Protein AF-A0A1B8EN29-F1 (afdb_monomer)

Secondary structure (DSSP, 8-state):
--------SSPTT-SHHHHHHHHT--TT--S-HHHHHHHHHHHHTTS-HHHHHTPPP----HHHIIIIITTT--HHHHHTS-TTS-----EE-----TT-HHHHHHHHHHS-HHHHTS-GGGEE--HHHH--TT-GGGHHHH-GGG---SSTHHHHHHHHHHHHHHHHHHHHHHTTPPP--GGGHHHHHHHTT-GGGGSSSSS--

Solvent-accessible surface area (backbone atoms only — not comparable to full-atom values): 12734 Å² total; per-residue (Å²): 133,84,75,83,76,77,79,61,72,70,48,75,25,50,38,34,68,47,19,50,42,64,75,68,57,64,89,84,55,91,64,56,62,70,59,52,49,52,52,41,48,59,45,54,65,69,49,54,52,71,61,48,74,64,48,64,65,38,86,67,52,72,66,48,40,64,65,57,48,56,78,68,47,56,69,68,67,47,52,66,37,43,90,79,41,51,41,78,60,66,47,72,50,66,76,85,55,93,85,41,60,69,59,49,52,55,46,57,79,73,49,64,38,58,78,66,40,67,36,65,82,36,58,44,65,55,58,94,82,47,67,49,54,96,51,55,71,56,51,43,76,74,46,41,40,60,68,73,70,89,81,57,68,75,63,49,49,55,53,48,50,51,44,49,52,50,50,52,52,48,53,38,46,76,72,75,46,89,77,95,62,78,91,47,66,65,56,62,56,46,74,76,66,50,81,78,73,74,76,81,79,82,86,85,134

Foldseek 3Di:
DDDPPPPQPPAQQLALLSLQLVVPDDPVDPDQLVVSLLVSLVVLLVDDVVVSQVRHGDDDDPCCCVRHPCVQDDSLLVVCQDSSLAAEDAAADADDDPPCVVLVVLLLVQDPCCLQRVDPSSHHYDCVVQHPHPPNVCVSSSRVNNSDDDDCPVVVVVSVVVVVVSVVQSVCVSVVHDRPDDPVPVVVVCVVVPPVVPPPPPPDD

Nearest PDB structures (foldseek):
  6z1p-assembly1_AT  TM=2.114E-01  e=4.746E+00  Tetrahymena thermophila SB210

pLDDT: mean 75.75, std 19.23, range [34.03, 97.19]

Sequence (205 aa):
MSSPDEEIDPPWGSLPVEAYILQNWDASSSEEPAKQRKKLVQAYIKTSPLDRLSLSPVTPSQDQIETILVPWRTMFQRDIVSEQGELGCVWLRTDYSEGTDDAHESLVENVDFCIVVDDEDRLLDNEELYNFGDDWRRILDVFPELVNSDGAYATHQEFLQEAEDFLIKAKAYLAGGDIPDSSFEWIDSIKNNSPAAEADQTIMG

Mean predicted aligned error: 12.57 Å

Structure (mmCIF, N/CA/C/O backbone):
data_AF-A0A1B8EN29-F1
#
_entry.id   AF-A0A1B8EN29-F1
#
loop_
_atom_site.group_PDB
_atom_site.id
_atom_site.type_symbol
_atom_site.label_atom_id
_atom_site.label_alt_id
_atom_site.label_comp_id
_atom_site.label_asym_id
_atom_site.label_entity_id
_atom_site.label_seq_id
_atom_site.pdbx_PDB_ins_code
_atom_site.Cartn_x
_atom_site.Cartn_y
_atom_site.Cartn_z
_atom_site.occupancy
_atom_site.B_iso_or_equiv
_atom_site.auth_seq_id
_atom_site.auth_comp_id
_atom_site.auth_asym_id
_atom_site.auth_atom_id
_atom_site.pdbx_PDB_model_num
ATOM 1 N N . MET A 1 1 ? 14.815 25.587 23.993 1.00 35.19 1 MET A N 1
ATOM 2 C CA . MET A 1 1 ? 13.530 25.876 23.329 1.00 35.19 1 MET A CA 1
ATOM 3 C C . MET A 1 1 ? 13.240 24.683 22.444 1.00 35.19 1 MET A C 1
ATOM 5 O O . MET A 1 1 ? 14.193 24.160 21.885 1.00 35.19 1 MET A O 1
ATOM 9 N N . SER A 1 2 ? 12.007 24.188 22.511 1.00 42.06 2 SER A N 1
ATOM 10 C CA . SER A 1 2 ? 11.552 22.849 22.120 1.00 42.06 2 SER A CA 1
ATOM 11 C C . SER A 1 2 ? 12.019 22.390 20.738 1.00 42.06 2 SER A C 1
ATOM 13 O O . SER A 1 2 ? 12.064 23.193 19.809 1.00 42.06 2 SER A O 1
ATOM 15 N N . SER A 1 3 ? 12.373 21.106 20.643 1.00 43.94 3 SER A N 1
ATOM 16 C CA . SER A 1 3 ? 12.605 20.396 19.384 1.00 43.94 3 SER A CA 1
ATOM 17 C C . SER A 1 3 ? 11.381 20.517 18.468 1.00 43.94 3 SER A C 1
ATOM 19 O O . SER A 1 3 ? 10.268 20.615 18.990 1.00 43.94 3 SER A O 1
ATOM 21 N N . PRO A 1 4 ? 11.556 20.511 17.137 1.00 48.59 4 PRO A N 1
ATOM 22 C CA . PRO A 1 4 ? 10.437 20.291 16.241 1.00 48.59 4 PRO A CA 1
ATOM 23 C C . PRO A 1 4 ? 10.007 18.838 16.451 1.00 48.59 4 PRO A C 1
ATOM 25 O O . PRO A 1 4 ? 10.733 17.919 16.082 1.00 48.59 4 PRO A O 1
ATOM 28 N N . ASP A 1 5 ? 8.881 18.624 17.122 1.00 49.47 5 ASP A N 1
ATOM 29 C CA . ASP A 1 5 ? 8.116 17.412 16.866 1.00 49.47 5 ASP A CA 1
ATOM 30 C C . ASP A 1 5 ? 7.713 17.537 15.391 1.00 49.47 5 ASP A C 1
ATOM 32 O O . ASP A 1 5 ? 6.912 18.406 15.050 1.00 49.47 5 ASP A O 1
ATOM 36 N N . GLU A 1 6 ? 8.383 16.796 14.503 1.00 56.62 6 GLU A N 1
ATOM 37 C CA . GLU A 1 6 ? 7.937 16.626 13.119 1.00 56.62 6 GLU A CA 1
ATOM 38 C C . GLU A 1 6 ? 6.478 16.179 13.184 1.00 56.62 6 GLU A C 1
ATOM 40 O O . GLU A 1 6 ? 6.160 15.092 13.672 1.00 56.62 6 GLU A O 1
ATOM 45 N N . GLU A 1 7 ? 5.582 17.078 12.792 1.00 67.69 7 GLU A N 1
ATOM 46 C CA . GLU A 1 7 ? 4.160 16.802 12.733 1.00 67.69 7 GLU A CA 1
ATOM 47 C C . GLU A 1 7 ? 3.982 15.740 11.644 1.00 67.69 7 GLU A C 1
ATOM 49 O O . GLU A 1 7 ? 4.264 15.985 10.474 1.00 67.69 7 GLU A O 1
ATOM 54 N N . ILE A 1 8 ? 3.657 14.511 12.057 1.00 77.62 8 ILE A N 1
ATOM 55 C CA . ILE A 1 8 ? 3.510 13.373 11.148 1.00 77.62 8 ILE A CA 1
ATOM 56 C C . ILE A 1 8 ? 2.303 13.654 10.257 1.00 77.62 8 ILE A C 1
ATOM 58 O O . ILE A 1 8 ? 1.169 13.603 10.736 1.00 77.62 8 ILE A O 1
ATOM 62 N N . ASP A 1 9 ? 2.563 13.899 8.979 1.00 79.56 9 ASP A N 1
ATOM 63 C CA . ASP A 1 9 ? 1.551 14.112 7.951 1.00 79.56 9 ASP A CA 1
ATOM 64 C C . ASP A 1 9 ? 1.627 12.960 6.928 1.00 79.56 9 ASP A C 1
ATOM 66 O O . ASP A 1 9 ? 2.731 12.625 6.490 1.00 79.56 9 ASP A O 1
ATOM 70 N N . PRO A 1 10 ? 0.519 12.254 6.630 1.00 86.88 10 PRO A N 1
ATOM 71 C CA . PRO A 1 10 ? -0.765 12.305 7.330 1.00 86.88 10 PRO A CA 1
ATOM 72 C C . PRO A 1 10 ? -0.679 11.754 8.771 1.00 86.88 10 PRO A C 1
ATOM 74 O O . PRO A 1 10 ? 0.067 10.793 9.027 1.00 86.88 10 PRO A O 1
ATOM 77 N N . PRO A 1 11 ? -1.482 12.256 9.735 1.00 90.88 11 PRO A N 1
ATOM 78 C CA . PRO A 1 11 ? -1.525 11.709 11.092 1.00 90.88 11 PRO A CA 1
ATOM 79 C C . PRO A 1 11 ? -1.925 10.232 11.104 1.00 90.88 11 PRO A C 1
ATOM 81 O O . PRO A 1 11 ? -2.748 9.792 10.299 1.00 90.88 11 PRO A O 1
ATOM 84 N N . TRP A 1 12 ? -1.386 9.438 12.027 1.00 92.69 12 TRP A N 1
ATOM 85 C CA . TRP A 1 12 ? -1.764 8.025 12.139 1.00 92.69 12 TRP A CA 1
ATOM 86 C C . TRP A 1 12 ? -3.263 7.853 12.411 1.00 92.69 12 TRP A C 1
ATOM 88 O O . TRP A 1 12 ? -3.813 8.485 13.310 1.00 92.69 12 TRP A O 1
ATOM 98 N N . GLY A 1 13 ? -3.909 6.967 11.650 1.00 92.25 13 GLY A N 1
ATOM 99 C CA . GLY A 1 13 ? -5.341 6.681 11.738 1.00 92.25 13 GLY A CA 1
ATOM 100 C C . GLY A 1 13 ? -6.240 7.694 11.022 1.00 92.25 13 GLY A C 1
ATOM 101 O O . GLY A 1 13 ? -7.465 7.562 11.097 1.00 92.25 13 GLY A O 1
ATOM 102 N N . SER A 1 14 ? -5.658 8.677 10.323 1.00 91.38 14 SER A N 1
ATOM 103 C CA . SER A 1 14 ? -6.405 9.622 9.481 1.00 91.38 14 SER A CA 1
ATOM 104 C C . SER A 1 14 ? -6.847 9.013 8.150 1.00 91.38 14 SER A C 1
ATOM 106 O O . SER A 1 14 ? -7.942 9.321 7.685 1.00 91.38 14 SER A O 1
ATOM 108 N N . LEU A 1 15 ? -6.054 8.101 7.575 1.00 91.06 15 LEU A N 1
ATOM 109 C CA . LEU A 1 15 ? -6.395 7.447 6.315 1.00 91.06 15 LEU A 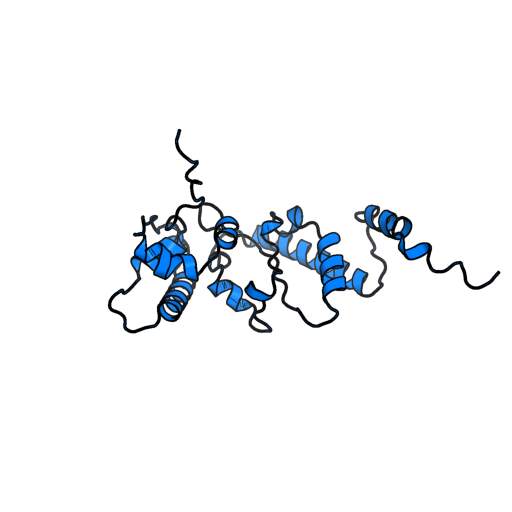CA 1
ATOM 110 C C . LEU A 1 15 ? -7.586 6.484 6.511 1.00 91.06 15 LEU A C 1
ATOM 112 O O . LEU A 1 15 ? -7.580 5.697 7.465 1.00 91.06 15 LEU A O 1
ATOM 116 N N . PRO A 1 16 ? -8.579 6.448 5.599 1.00 91.56 16 PRO A N 1
ATOM 117 C CA . PRO A 1 16 ? -9.760 5.589 5.730 1.00 91.56 16 PRO A CA 1
ATOM 118 C C . PRO A 1 16 ? -9.435 4.104 5.925 1.00 91.56 16 PRO A C 1
ATOM 120 O O . PRO A 1 16 ? -10.062 3.420 6.735 1.00 91.56 16 PRO A O 1
ATOM 123 N N . VAL A 1 17 ? -8.418 3.589 5.232 1.00 92.62 17 VAL A N 1
ATOM 124 C CA . VAL A 1 17 ? -7.967 2.203 5.407 1.00 92.62 17 VAL A CA 1
ATOM 125 C C . VAL A 1 17 ? -7.357 1.959 6.792 1.00 92.62 17 VAL A C 1
ATOM 127 O O . VAL A 1 17 ? -7.628 0.922 7.398 1.00 92.62 17 VAL A O 1
ATOM 130 N N . GLU A 1 18 ? -6.590 2.909 7.335 1.00 94.56 18 GLU A N 1
ATOM 131 C CA . GLU A 1 18 ? -6.029 2.810 8.687 1.00 94.56 18 GLU A CA 1
ATOM 132 C C . GLU A 1 18 ? 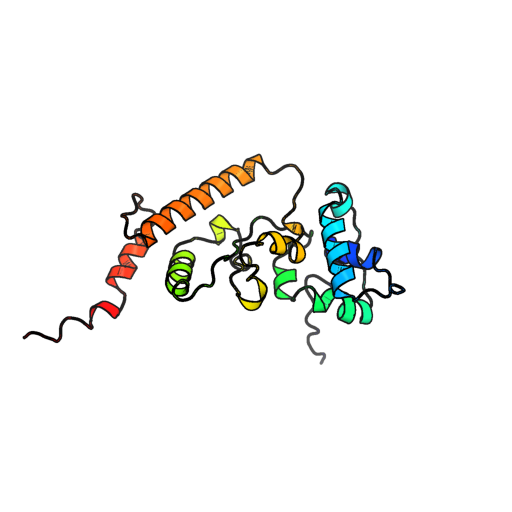-7.162 2.802 9.716 1.00 94.56 18 GLU A C 1
ATOM 134 O O . GLU A 1 18 ? -7.209 1.926 10.581 1.00 94.56 18 GLU A O 1
ATOM 139 N N . ALA A 1 19 ? -8.129 3.712 9.567 1.00 93.94 19 ALA A N 1
ATOM 140 C CA . ALA A 1 19 ? -9.329 3.756 10.391 1.00 93.94 19 ALA A CA 1
ATOM 141 C C . ALA A 1 19 ? -10.111 2.432 10.330 1.00 93.94 19 ALA A C 1
ATOM 143 O O . ALA A 1 19 ? -10.507 1.906 11.372 1.00 93.94 19 ALA A O 1
ATOM 144 N N . TYR A 1 20 ? -10.279 1.845 9.139 1.00 95.19 20 TYR A N 1
ATOM 145 C CA . TYR A 1 20 ? -10.936 0.548 8.972 1.00 95.19 20 TYR A CA 1
ATOM 146 C C . TYR A 1 20 ? -10.204 -0.569 9.719 1.00 95.19 20 TYR A C 1
ATOM 148 O O . TYR A 1 20 ? -10.834 -1.341 10.447 1.00 95.19 20 TYR A O 1
ATOM 156 N N . ILE A 1 21 ? -8.882 -0.661 9.551 1.00 96.31 21 ILE A N 1
ATOM 157 C CA . ILE A 1 21 ? -8.061 -1.685 10.203 1.00 96.31 21 ILE A CA 1
ATOM 158 C C . ILE A 1 21 ? -8.166 -1.543 11.723 1.00 96.31 21 ILE A C 1
ATOM 160 O O . ILE A 1 21 ? -8.418 -2.536 12.400 1.00 96.31 21 ILE A O 1
ATOM 164 N N . LEU A 1 22 ? -8.026 -0.326 12.255 1.00 96.94 22 LEU A N 1
ATOM 165 C CA . LEU A 1 22 ? -8.076 -0.057 13.695 1.00 96.94 22 LEU A CA 1
ATOM 166 C C . LEU A 1 22 ? -9.444 -0.389 14.306 1.00 96.94 22 LEU A C 1
ATOM 168 O O . LEU A 1 22 ? -9.501 -0.988 15.378 1.00 96.94 22 LEU A O 1
ATOM 172 N N . GLN A 1 23 ? -10.543 -0.041 13.629 1.00 95.62 23 GLN A N 1
ATOM 173 C CA . GLN A 1 23 ? -11.906 -0.320 14.107 1.00 95.62 23 GLN A CA 1
ATOM 174 C C . GLN A 1 23 ? -12.249 -1.814 14.109 1.00 95.62 23 GLN A C 1
ATOM 176 O O . GLN A 1 23 ? -13.058 -2.258 14.921 1.00 95.62 23 GLN A O 1
ATOM 181 N N . ASN A 1 24 ? -11.643 -2.588 13.206 1.00 96.25 24 ASN A N 1
ATOM 182 C CA . ASN A 1 24 ? -11.912 -4.017 13.037 1.00 96.25 24 ASN A CA 1
ATOM 183 C C . ASN A 1 24 ? -10.788 -4.904 13.598 1.00 96.25 24 ASN A C 1
ATOM 185 O O . ASN A 1 24 ? -10.781 -6.119 13.380 1.00 96.25 24 ASN A O 1
ATOM 189 N N . TRP A 1 25 ? -9.833 -4.311 14.316 1.00 97.19 25 TRP A N 1
ATOM 190 C CA . TRP A 1 25 ? -8.752 -5.049 14.947 1.00 97.19 25 TRP A CA 1
ATOM 191 C C . TRP A 1 25 ? -9.273 -5.853 16.140 1.00 97.19 25 TRP A C 1
ATOM 193 O O . TRP A 1 25 ? -9.828 -5.308 17.092 1.00 97.19 25 TRP A O 1
ATOM 203 N N . ASP A 1 26 ? -9.043 -7.161 16.117 1.00 96.31 26 ASP A N 1
ATOM 204 C CA . ASP A 1 26 ? -9.325 -8.059 17.236 1.00 96.31 26 ASP A CA 1
ATOM 205 C C . ASP A 1 26 ? -8.032 -8.334 18.005 1.00 96.31 26 ASP A C 1
ATOM 207 O O . ASP A 1 26 ? -7.244 -9.198 17.623 1.00 96.31 26 ASP A O 1
ATOM 211 N N . ALA A 1 27 ? -7.837 -7.602 19.103 1.00 91.69 27 ALA A N 1
ATOM 212 C CA . ALA A 1 27 ? -6.686 -7.748 19.993 1.00 91.69 27 ALA A CA 1
ATOM 213 C C . ALA A 1 27 ? -6.673 -9.074 20.781 1.00 91.69 27 ALA A C 1
ATOM 215 O O . ALA A 1 27 ? -5.664 -9.406 21.398 1.00 91.69 27 ALA A O 1
ATOM 216 N N . SER A 1 28 ? -7.781 -9.824 20.794 1.00 93.00 28 SER A N 1
ATOM 217 C CA . SER A 1 28 ? -7.866 -11.139 21.442 1.00 93.00 28 SER A CA 1
ATOM 218 C C . SER A 1 28 ? -7.547 -12.301 20.498 1.00 93.00 28 SER A C 1
ATOM 220 O O . SER A 1 28 ? -7.448 -13.450 20.939 1.00 93.00 28 SER 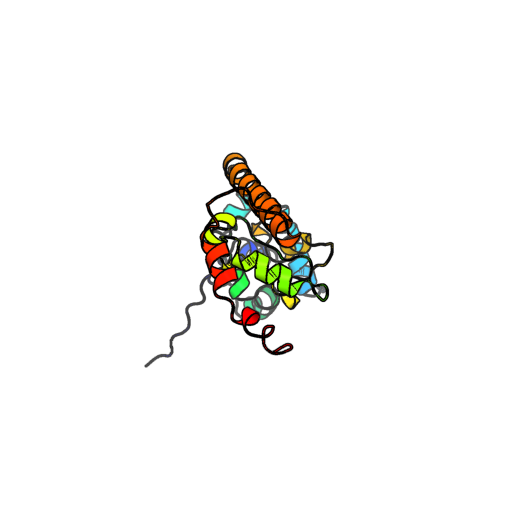A O 1
ATOM 222 N N . SER A 1 29 ? -7.370 -12.005 19.209 1.00 92.56 29 SER A N 1
ATOM 223 C CA . SER A 1 29 ? -7.027 -12.981 18.186 1.00 92.56 29 SER A CA 1
ATOM 224 C C . SER A 1 29 ? -5.676 -13.640 18.476 1.00 92.56 29 SER A C 1
ATOM 226 O O . SER A 1 29 ? -4.709 -12.988 18.862 1.00 92.56 29 SER A O 1
ATOM 228 N N . SER A 1 30 ? -5.591 -14.950 18.241 1.00 91.94 30 SER A N 1
ATOM 229 C CA . SER A 1 30 ? -4.323 -15.691 18.254 1.00 91.94 30 SER A CA 1
ATOM 230 C C . SER A 1 30 ? -3.590 -15.644 16.909 1.00 91.94 30 SER A C 1
ATOM 232 O O . SER A 1 30 ? -2.557 -16.297 16.746 1.00 91.94 30 SER A O 1
ATOM 234 N N . GLU A 1 31 ? -4.133 -14.923 15.924 1.00 92.44 31 GLU A N 1
ATOM 235 C CA . GLU A 1 31 ? -3.485 -14.745 14.630 1.00 92.44 31 GLU A CA 1
ATOM 236 C C . GLU A 1 31 ? -2.283 -13.807 14.725 1.00 92.44 31 GLU A C 1
ATOM 238 O O . GLU A 1 31 ? -2.246 -12.869 15.514 1.00 92.44 31 GLU A O 1
ATOM 243 N N . GLU A 1 32 ? -1.297 -14.046 13.864 1.00 94.19 32 GLU A N 1
ATOM 244 C CA . GLU A 1 32 ? -0.186 -13.119 13.701 1.00 94.19 32 GLU A CA 1
ATOM 245 C C . GLU A 1 32 ? -0.703 -11.752 13.206 1.00 94.19 32 GLU A C 1
ATOM 247 O O . GLU A 1 32 ? -1.487 -11.724 12.244 1.00 94.19 32 GLU A O 1
ATOM 252 N N . PRO A 1 33 ? -0.233 -10.622 13.775 1.00 94.50 33 PRO A N 1
ATOM 253 C CA . PRO A 1 33 ? -0.681 -9.287 13.381 1.00 94.50 33 PRO A CA 1
ATOM 254 C C . PRO A 1 33 ? -0.622 -9.038 11.868 1.00 94.50 33 PRO A C 1
ATOM 256 O O . PRO A 1 33 ? -1.571 -8.521 11.279 1.00 94.50 33 PRO A O 1
ATOM 259 N N . ALA A 1 34 ? 0.443 -9.481 11.194 1.00 94.31 34 ALA A N 1
ATOM 260 C CA . ALA A 1 34 ? 0.582 -9.324 9.746 1.00 94.31 34 ALA A CA 1
ATOM 261 C C . ALA A 1 34 ? -0.542 -10.024 8.960 1.00 94.31 34 ALA A C 1
ATOM 263 O O . ALA A 1 34 ? -1.086 -9.470 8.001 1.00 94.31 34 ALA A O 1
ATOM 264 N N . LYS A 1 35 ? -0.941 -11.225 9.395 1.00 95.69 35 LYS A N 1
ATOM 265 C CA . LYS A 1 35 ? -2.019 -11.996 8.768 1.00 95.69 35 LYS A CA 1
ATOM 266 C C . LYS A 1 35 ? -3.377 -11.334 8.987 1.00 95.69 35 LYS A C 1
ATOM 268 O O . LYS A 1 35 ? -4.183 -11.279 8.057 1.00 95.69 35 LYS A O 1
ATOM 273 N N . GLN A 1 36 ? -3.622 -10.828 10.192 1.00 96.75 36 GLN A N 1
ATOM 274 C CA . GLN A 1 36 ? -4.855 -10.119 10.511 1.00 96.75 36 GLN A CA 1
ATOM 275 C C . GLN A 1 36 ? -4.974 -8.824 9.704 1.00 96.75 36 GLN A C 1
ATOM 277 O O . GLN A 1 36 ? -5.999 -8.612 9.057 1.00 96.75 36 GLN A O 1
ATOM 282 N N . ARG A 1 37 ? -3.904 -8.018 9.635 1.00 96.50 37 ARG A N 1
ATOM 283 C CA . ARG A 1 37 ? -3.861 -6.818 8.782 1.00 96.50 37 ARG A CA 1
ATOM 284 C C . ARG A 1 37 ? -4.189 -7.132 7.341 1.00 96.50 37 ARG A C 1
ATOM 286 O O . ARG A 1 37 ? -5.081 -6.508 6.781 1.00 96.50 37 ARG A O 1
ATOM 293 N N . LYS A 1 38 ? -3.523 -8.132 6.756 1.00 94.38 38 LYS A N 1
ATOM 294 C CA . LYS A 1 38 ? -3.757 -8.510 5.360 1.00 94.38 38 LYS A CA 1
ATOM 295 C C . LYS A 1 38 ? -5.228 -8.844 5.101 1.00 94.38 38 LYS A C 1
ATOM 297 O O . LYS A 1 38 ? -5.798 -8.391 4.114 1.00 94.38 38 LYS A O 1
ATOM 302 N N . LYS A 1 39 ? -5.876 -9.593 5.999 1.00 95.62 39 LYS A N 1
ATOM 303 C CA . LYS A 1 39 ? -7.313 -9.887 5.879 1.00 95.62 39 LYS A CA 1
ATOM 304 C C . LYS A 1 39 ? -8.174 -8.630 5.949 1.00 95.62 39 LYS A C 1
ATOM 306 O O . LYS A 1 39 ? -9.130 -8.530 5.187 1.00 95.62 39 LYS A O 1
ATOM 311 N N . LEU A 1 40 ? -7.852 -7.701 6.848 1.00 96.62 40 LEU A N 1
ATOM 312 C CA . LEU A 1 40 ? -8.591 -6.448 7.004 1.00 96.62 40 LEU A CA 1
ATOM 313 C C . LEU A 1 40 ? -8.420 -5.532 5.788 1.00 96.62 40 LEU A C 1
ATOM 315 O O . LEU A 1 40 ? -9.415 -5.007 5.305 1.00 96.62 40 LEU A O 1
ATOM 319 N N . VAL A 1 41 ? -7.215 -5.428 5.220 1.00 94.69 41 VAL A N 1
ATOM 320 C CA . VAL A 1 41 ? -6.970 -4.721 3.948 1.00 94.69 41 VAL A CA 1
ATOM 321 C C . VAL A 1 41 ? -7.796 -5.340 2.818 1.00 94.69 41 VAL A C 1
ATOM 323 O O . VAL A 1 41 ? -8.516 -4.649 2.102 1.00 94.69 41 VAL A O 1
ATOM 326 N N . GLN A 1 42 ? -7.789 -6.668 2.694 1.00 91.81 42 GLN A N 1
ATOM 327 C CA . GLN A 1 42 ? -8.583 -7.357 1.673 1.00 91.81 42 GLN A CA 1
ATOM 328 C C . GLN A 1 42 ? -10.095 -7.247 1.895 1.00 91.81 42 GLN A C 1
ATOM 330 O O . GLN A 1 42 ? -10.863 -7.318 0.934 1.00 91.81 42 GLN A O 1
ATOM 335 N N . ALA A 1 43 ? -10.540 -7.110 3.145 1.00 91.94 43 ALA A N 1
ATOM 336 C CA . ALA A 1 43 ? -11.931 -6.822 3.468 1.00 91.94 43 ALA A CA 1
ATOM 337 C C . ALA A 1 43 ? -12.287 -5.378 3.091 1.00 91.94 43 ALA A C 1
ATOM 339 O O . ALA A 1 43 ? -13.305 -5.169 2.438 1.00 91.94 43 ALA A O 1
ATOM 340 N N . TYR A 1 44 ? -11.410 -4.416 3.387 1.00 91.38 44 TYR A N 1
ATOM 341 C CA . TYR A 1 44 ? -11.552 -3.016 2.991 1.00 91.38 44 TYR A CA 1
ATOM 342 C C . TYR A 1 44 ? -11.705 -2.861 1.470 1.00 91.38 44 TYR A C 1
ATOM 344 O O . TYR A 1 44 ? -12.637 -2.203 1.018 1.00 91.38 44 TYR A O 1
ATOM 352 N N . ILE A 1 45 ? -10.900 -3.570 0.668 1.00 88.25 45 ILE A N 1
ATOM 353 C CA . ILE A 1 45 ? -11.012 -3.601 -0.807 1.00 88.25 45 ILE A CA 1
ATOM 354 C C . ILE A 1 45 ? -12.379 -4.119 -1.297 1.00 88.25 45 ILE A C 1
ATOM 356 O O . ILE A 1 45 ? -12.796 -3.837 -2.420 1.00 88.25 45 ILE A O 1
ATOM 360 N N . LYS A 1 46 ? -13.103 -4.887 -0.480 1.00 87.44 46 LYS A N 1
ATOM 361 C CA . LYS A 1 46 ? -14.440 -5.405 -0.814 1.00 87.44 46 LYS A CA 1
ATOM 362 C C . LYS A 1 46 ? -15.567 -4.525 -0.276 1.00 87.44 46 LYS A C 1
ATOM 364 O O . LYS A 1 46 ? -16.707 -4.688 -0.704 1.00 87.44 46 LYS A O 1
ATOM 369 N N . THR A 1 47 ? -15.264 -3.615 0.646 1.00 84.81 47 THR A N 1
ATOM 370 C CA . THR A 1 47 ? -16.197 -2.611 1.165 1.00 84.81 47 THR A CA 1
ATOM 371 C C . THR A 1 47 ? -16.574 -1.641 0.050 1.00 84.81 47 THR A C 1
ATOM 373 O O . THR A 1 47 ? -15.719 -1.289 -0.769 1.00 84.81 47 THR A O 1
ATOM 376 N N . SER A 1 48 ? -17.838 -1.209 -0.001 1.00 82.81 48 SER A N 1
ATOM 377 C CA . SER A 1 48 ? -18.272 -0.243 -1.010 1.00 82.81 48 SER A CA 1
ATOM 378 C C . SER A 1 48 ? -17.558 1.102 -0.800 1.00 82.81 48 SER A C 1
ATOM 380 O O . SER A 1 48 ? -17.319 1.488 0.343 1.00 82.81 48 SER A O 1
ATOM 382 N N . PRO A 1 49 ? -17.201 1.843 -1.854 1.00 75.00 49 PRO A N 1
ATOM 383 C CA . PRO A 1 49 ? -16.527 3.133 -1.679 1.00 75.00 49 PRO A CA 1
ATOM 384 C C . PRO A 1 49 ? -17.317 4.190 -0.927 1.00 75.00 49 PRO A C 1
ATOM 386 O O . PRO A 1 49 ? -16.709 4.949 -0.182 1.00 75.00 49 PRO A O 1
ATOM 389 N N . LEU A 1 50 ? -18.650 4.180 -0.993 1.00 77.88 50 LEU A N 1
ATOM 390 C CA . LEU A 1 50 ? -19.466 5.030 -0.120 1.00 77.88 50 LEU A CA 1
ATOM 391 C C . LEU A 1 50 ? -19.228 4.710 1.361 1.00 77.88 50 LEU A C 1
ATOM 393 O O . LEU A 1 50 ? -19.080 5.621 2.173 1.00 77.88 50 LEU A O 1
ATOM 397 N N . ASP A 1 51 ? -19.134 3.424 1.705 1.00 82.31 51 ASP A N 1
ATOM 398 C CA . ASP A 1 51 ? -18.837 3.012 3.075 1.00 82.31 51 ASP A CA 1
ATOM 399 C C . ASP A 1 51 ? -17.400 3.389 3.464 1.00 82.31 51 ASP A C 1
ATOM 401 O O . ASP A 1 51 ? -17.183 3.828 4.590 1.00 82.31 51 ASP A O 1
ATOM 405 N N . ARG A 1 52 ? -16.428 3.293 2.541 1.00 83.12 52 ARG A N 1
ATOM 406 C CA . ARG A 1 52 ? -15.035 3.715 2.788 1.00 83.12 52 ARG A CA 1
ATOM 407 C C . ARG A 1 52 ? -14.928 5.214 3.061 1.00 83.12 52 ARG A C 1
ATOM 409 O O . ARG A 1 52 ? -14.293 5.594 4.036 1.00 83.12 52 ARG A O 1
ATOM 416 N N . LEU A 1 53 ? -15.597 6.042 2.257 1.00 75.75 53 LEU A N 1
ATOM 417 C CA . LEU A 1 53 ? -15.638 7.501 2.424 1.00 75.75 53 LEU A CA 1
ATOM 418 C C . LEU A 1 53 ? -16.359 7.927 3.712 1.00 75.75 53 LEU A C 1
ATOM 420 O O . LEU A 1 53 ? -16.142 9.024 4.217 1.00 75.75 53 LEU A O 1
ATOM 424 N N . SER A 1 54 ? -17.222 7.065 4.256 1.00 83.12 54 SER A N 1
ATOM 425 C CA . SER A 1 54 ? -17.919 7.319 5.521 1.00 83.12 54 SER A CA 1
ATOM 426 C C . SER A 1 54 ? -17.095 6.979 6.769 1.00 83.12 54 SER A C 1
ATOM 428 O O . SER A 1 54 ? -17.527 7.275 7.888 1.00 83.12 54 SER A O 1
ATOM 430 N N . LEU A 1 55 ? -15.921 6.355 6.609 1.00 87.62 55 LEU A N 1
ATOM 431 C CA . LEU A 1 55 ? -15.068 5.987 7.733 1.00 87.62 55 LEU A CA 1
ATOM 432 C C . LEU A 1 55 ? -14.503 7.238 8.395 1.00 87.62 55 LEU A C 1
ATOM 434 O O . LEU A 1 55 ? -13.815 8.047 7.782 1.00 87.62 55 LEU A O 1
ATOM 438 N N . SER A 1 56 ? -14.789 7.377 9.685 1.00 88.81 56 SER A N 1
ATOM 439 C CA . SER A 1 56 ? -14.233 8.463 10.483 1.00 88.81 56 SER A CA 1
ATOM 440 C C . SER A 1 56 ? -12.788 8.150 10.889 1.00 88.81 56 SER A C 1
ATOM 442 O O . SER A 1 56 ? -12.525 7.011 11.293 1.00 88.81 56 SER A O 1
ATOM 444 N N . PRO A 1 57 ? -11.885 9.148 10.856 1.00 91.44 57 PRO A N 1
ATOM 445 C CA . PRO A 1 57 ? -10.545 9.036 11.417 1.00 91.44 57 PRO A CA 1
ATOM 446 C C . PRO A 1 57 ? -10.559 8.498 12.848 1.00 91.44 57 PRO A C 1
ATOM 448 O O . PRO A 1 57 ? -11.441 8.823 13.648 1.00 91.44 57 PRO A O 1
ATOM 451 N N . VAL A 1 58 ? -9.556 7.693 13.182 1.00 93.69 58 VAL A N 1
ATOM 452 C CA . VAL A 1 58 ? -9.363 7.130 14.522 1.00 93.69 58 VAL A CA 1
ATOM 453 C C . VAL A 1 58 ? -8.063 7.679 15.079 1.00 93.69 58 VAL A C 1
ATOM 455 O O . VAL A 1 58 ? -7.072 7.715 14.368 1.00 93.69 58 VAL A O 1
ATOM 458 N N . THR A 1 59 ? -8.036 8.072 16.352 1.00 95.31 59 THR A N 1
ATOM 459 C CA . THR A 1 59 ? -6.779 8.380 17.048 1.00 95.31 59 THR A CA 1
ATOM 460 C C . THR A 1 59 ? -6.221 7.086 17.653 1.00 95.31 59 THR A C 1
ATOM 462 O O . THR A 1 59 ? -6.766 6.625 18.662 1.00 95.31 59 THR A O 1
ATOM 465 N N . PRO A 1 60 ? -5.189 6.457 17.057 1.00 95.44 60 PRO A N 1
ATOM 466 C CA . PRO A 1 60 ? -4.633 5.216 17.577 1.00 95.44 60 PRO A CA 1
ATOM 467 C C . PRO A 1 60 ? -3.813 5.456 18.848 1.00 95.44 60 PRO A C 1
ATOM 469 O O . PRO A 1 60 ? -3.253 6.531 19.067 1.00 95.44 60 PRO A O 1
ATOM 472 N N . SER A 1 61 ? -3.709 4.425 19.686 1.00 95.81 61 SER A N 1
ATOM 473 C CA . SER A 1 61 ? -2.717 4.392 20.761 1.00 95.81 61 SER A CA 1
ATOM 474 C C . SER A 1 61 ? -1.314 4.126 20.204 1.00 95.81 61 SER A C 1
ATOM 476 O O . SER A 1 61 ? -1.163 3.562 19.121 1.00 95.81 61 SER A O 1
ATOM 478 N N . GLN A 1 62 ? -0.274 4.457 20.975 1.00 95.31 62 GLN A N 1
ATOM 479 C CA . GLN A 1 62 ? 1.113 4.184 20.578 1.00 95.31 62 GLN A CA 1
ATOM 480 C C . GLN A 1 62 ? 1.358 2.696 20.265 1.00 95.31 62 GLN A C 1
ATOM 482 O O . GLN A 1 62 ? 2.001 2.366 19.274 1.00 95.31 62 GLN A O 1
ATOM 487 N N . ASP A 1 63 ? 0.773 1.798 21.060 1.00 94.88 63 ASP A N 1
ATOM 488 C CA . ASP A 1 63 ? 0.856 0.347 20.852 1.00 94.88 63 ASP A CA 1
ATOM 489 C C . ASP A 1 63 ? 0.208 -0.092 19.528 1.00 94.88 63 ASP A C 1
ATOM 491 O O . ASP A 1 63 ? 0.753 -0.928 18.806 1.00 94.88 63 ASP A O 1
ATOM 495 N N . GLN A 1 64 ? -0.923 0.521 19.157 1.00 96.00 64 GLN A N 1
ATOM 496 C CA . GLN A 1 64 ? -1.568 0.273 17.868 1.00 96.00 64 GLN A CA 1
ATOM 497 C C . GLN A 1 64 ? -0.719 0.792 16.705 1.00 96.00 64 GLN A C 1
ATOM 499 O O . GLN A 1 64 ? -0.619 0.118 15.683 1.00 96.00 64 GLN A O 1
ATOM 504 N N . ILE A 1 65 ? -0.082 1.955 16.849 1.00 95.69 65 ILE A N 1
ATOM 505 C CA . ILE A 1 65 ? 0.823 2.489 15.823 1.00 95.69 65 ILE A CA 1
ATOM 506 C C . ILE A 1 65 ? 1.983 1.511 15.599 1.00 95.69 65 ILE A C 1
ATOM 508 O O . ILE A 1 65 ? 2.196 1.064 14.474 1.00 95.69 65 ILE A O 1
ATOM 512 N N . GLU A 1 66 ? 2.680 1.121 16.666 1.00 95.50 66 GLU A N 1
ATOM 513 C CA . GLU A 1 66 ? 3.875 0.272 16.599 1.00 95.50 66 GLU A CA 1
ATOM 514 C C . GLU A 1 66 ? 3.573 -1.161 16.148 1.00 95.50 66 GLU A C 1
ATOM 516 O O . GLU A 1 66 ? 4.349 -1.759 15.401 1.00 95.50 66 GLU A O 1
ATOM 521 N N . THR A 1 67 ? 2.436 -1.718 16.565 1.00 94.00 67 THR A N 1
ATOM 522 C CA . THR A 1 67 ? 2.090 -3.117 16.282 1.00 94.00 67 THR A CA 1
ATOM 523 C C . THR A 1 67 ? 1.329 -3.273 14.968 1.00 94.00 67 THR A C 1
ATOM 525 O O . THR A 1 67 ? 1.519 -4.257 14.246 1.00 94.00 67 THR A O 1
ATOM 528 N N . ILE A 1 68 ? 0.453 -2.318 14.640 1.00 96.06 68 ILE A N 1
ATOM 529 C CA . ILE A 1 68 ? -0.493 -2.428 13.527 1.00 96.06 68 ILE A CA 1
ATOM 530 C C . ILE A 1 68 ? -0.010 -1.598 12.338 1.00 96.06 68 ILE A C 1
ATOM 532 O O . ILE A 1 68 ? 0.178 -2.161 11.264 1.00 96.06 68 ILE A O 1
ATOM 536 N N . LEU A 1 69 ? 0.220 -0.298 12.494 1.00 95.25 69 LEU A N 1
ATOM 537 C CA . LEU A 1 69 ? 0.363 0.595 11.338 1.00 95.25 69 LEU A CA 1
ATOM 538 C C . LEU A 1 69 ? 1.801 0.667 10.800 1.00 95.25 69 LEU A C 1
ATOM 540 O O . LEU A 1 69 ? 2.018 0.438 9.612 1.00 95.25 69 LEU A O 1
ATOM 544 N N . VAL A 1 70 ? 2.787 0.888 11.675 1.00 94.81 70 VAL A N 1
ATOM 545 C CA . VAL A 1 70 ? 4.211 1.017 11.309 1.00 94.81 70 VAL A CA 1
ATOM 546 C C . VAL A 1 70 ? 4.748 -0.204 10.553 1.00 94.81 70 VAL A C 1
ATOM 548 O O . VAL A 1 70 ? 5.437 -0.020 9.553 1.00 94.81 70 VAL A O 1
ATOM 551 N N . PRO A 1 71 ? 4.435 -1.460 10.937 1.00 94.81 71 PRO A N 1
ATOM 552 C CA . PRO A 1 71 ? 4.955 -2.616 10.211 1.00 94.81 71 PRO A CA 1
ATOM 553 C C . PRO A 1 71 ? 4.200 -2.917 8.908 1.00 94.81 71 PRO A C 1
ATOM 555 O O . PRO A 1 71 ? 4.489 -3.928 8.270 1.00 94.81 71 PRO A O 1
ATOM 558 N N . TRP A 1 72 ? 3.173 -2.138 8.560 1.00 94.56 72 TRP A N 1
ATOM 559 C CA . TRP A 1 72 ? 2.403 -2.325 7.332 1.00 94.56 72 TRP A CA 1
ATOM 560 C C . TRP A 1 72 ? 2.849 -1.391 6.212 1.00 94.56 72 TRP A C 1
ATOM 562 O O . TRP A 1 72 ? 3.078 -1.877 5.107 1.00 94.56 72 TRP A O 1
ATOM 572 N N . ARG A 1 73 ? 2.981 -0.089 6.493 1.00 91.19 73 ARG A N 1
ATOM 573 C CA . ARG A 1 73 ? 3.420 0.913 5.515 1.00 91.19 73 ARG A CA 1
ATOM 574 C C . ARG A 1 73 ? 4.533 1.784 6.063 1.00 91.19 73 ARG A C 1
ATOM 576 O O . ARG A 1 73 ? 4.514 2.180 7.228 1.00 91.19 73 ARG A O 1
ATOM 583 N N . THR A 1 74 ? 5.459 2.134 5.180 1.00 90.88 74 THR A N 1
ATOM 584 C CA . THR A 1 74 ? 6.450 3.177 5.453 1.00 90.88 74 THR A CA 1
ATOM 585 C C . THR A 1 74 ? 5.792 4.557 5.442 1.00 90.88 74 THR A C 1
ATOM 587 O O . THR A 1 74 ? 4.706 4.731 4.893 1.00 90.88 74 THR A O 1
ATOM 590 N N . MET A 1 75 ? 6.459 5.562 6.018 1.00 89.12 75 MET A N 1
ATOM 591 C CA . MET A 1 75 ? 5.983 6.950 5.943 1.00 89.12 75 MET A CA 1
ATOM 592 C C . MET A 1 75 ? 5.842 7.434 4.495 1.00 89.12 75 MET A C 1
ATOM 594 O O . MET A 1 75 ? 4.815 8.004 4.161 1.00 89.12 75 MET A O 1
ATOM 598 N N . PHE A 1 76 ? 6.796 7.096 3.623 1.00 88.94 76 PHE A N 1
ATOM 599 C CA . PHE A 1 76 ? 6.730 7.401 2.188 1.00 88.94 76 PHE A CA 1
ATOM 600 C C . PHE A 1 76 ? 5.466 6.830 1.519 1.00 88.94 76 PHE A C 1
ATOM 602 O O . PHE A 1 76 ? 4.749 7.531 0.821 1.00 88.94 76 PHE A O 1
ATOM 609 N N . GLN A 1 77 ? 5.116 5.571 1.803 1.00 91.38 77 GLN A N 1
ATOM 610 C CA . GLN A 1 77 ? 3.890 4.959 1.270 1.00 91.38 77 GLN A CA 1
ATOM 611 C C . GLN A 1 77 ? 2.608 5.604 1.803 1.00 91.38 77 GLN A C 1
ATOM 613 O O . GLN A 1 77 ? 1.554 5.465 1.189 1.00 91.38 77 GLN A O 1
ATOM 618 N N . ARG A 1 78 ? 2.661 6.254 2.967 1.00 91.19 78 ARG A N 1
ATOM 619 C CA . ARG A 1 78 ? 1.520 7.002 3.503 1.00 91.19 78 ARG A CA 1
ATOM 620 C C . ARG A 1 78 ? 1.395 8.365 2.838 1.00 91.19 78 ARG A C 1
ATOM 622 O O . ARG A 1 78 ? 0.271 8.771 2.587 1.00 91.19 78 ARG A O 1
ATOM 629 N N . ASP A 1 79 ? 2.521 8.999 2.534 1.00 87.38 79 ASP A N 1
ATOM 630 C CA . ASP A 1 79 ? 2.603 10.323 1.908 1.00 87.38 79 ASP A CA 1
ATOM 631 C C . ASP A 1 79 ? 2.100 10.323 0.455 1.00 87.38 79 ASP A C 1
ATOM 633 O O . ASP A 1 79 ? 1.379 11.221 0.037 1.00 87.38 79 ASP A O 1
ATOM 637 N N . ILE A 1 80 ? 2.356 9.237 -0.287 1.00 86.12 80 ILE A N 1
ATOM 638 C CA . ILE A 1 80 ? 1.829 9.044 -1.654 1.00 86.12 80 ILE A CA 1
ATOM 639 C C . ILE A 1 80 ? 0.287 9.100 -1.706 1.00 86.12 80 ILE A C 1
ATOM 641 O O . ILE A 1 80 ? -0.310 9.399 -2.747 1.00 86.12 80 ILE A O 1
ATOM 645 N N . VAL A 1 81 ? -0.383 8.765 -0.602 1.00 83.69 81 VAL A N 1
ATOM 646 C CA . VAL A 1 81 ? -1.844 8.749 -0.520 1.00 83.69 81 VAL A CA 1
ATOM 647 C C . VAL A 1 81 ? -2.335 10.129 -0.084 1.00 83.69 81 VAL A C 1
ATOM 649 O O . VAL A 1 81 ? -1.936 10.632 0.959 1.00 83.69 81 VAL A O 1
ATOM 652 N N . SER A 1 82 ? -3.254 10.723 -0.850 1.00 68.44 82 SER A N 1
ATOM 653 C CA . SER A 1 82 ? -3.828 12.031 -0.503 1.00 68.44 82 SER A CA 1
ATOM 654 C C . SER A 1 82 ? -4.552 12.024 0.853 1.00 68.44 82 SER A C 1
ATOM 656 O O . SER A 1 82 ? -4.999 10.975 1.326 1.00 68.44 82 SER A O 1
ATOM 658 N N . GLU A 1 83 ? -4.777 13.212 1.432 1.00 60.56 83 GLU A N 1
ATOM 659 C CA . GLU A 1 83 ? -5.497 13.411 2.706 1.00 60.56 83 GLU A CA 1
ATOM 660 C C . GLU A 1 83 ? -6.867 12.697 2.781 1.00 60.56 83 GLU A C 1
ATOM 662 O O . GLU A 1 83 ? -7.363 12.414 3.871 1.00 60.56 83 GLU A O 1
ATOM 667 N N . GLN A 1 84 ? -7.491 12.381 1.638 1.00 62.00 84 GLN A N 1
ATOM 668 C CA . GLN A 1 84 ? -8.789 11.695 1.569 1.00 62.00 84 GLN A CA 1
ATOM 669 C C . GLN A 1 84 ? -8.690 10.169 1.420 1.00 62.00 84 GLN A C 1
ATOM 671 O O . GLN A 1 84 ? -9.716 9.493 1.344 1.00 62.00 84 GLN A O 1
ATOM 676 N N . GLY A 1 85 ? -7.485 9.594 1.390 1.00 61.06 85 GLY A N 1
ATOM 677 C CA . GLY A 1 85 ? -7.317 8.172 1.089 1.00 61.06 85 GLY A CA 1
ATOM 678 C C . GLY A 1 85 ? -7.584 7.837 -0.377 1.00 61.06 85 GLY A C 1
ATOM 679 O O . GLY A 1 85 ? -7.895 6.689 -0.693 1.00 61.06 85 GLY A O 1
ATOM 680 N N . GLU A 1 86 ? -7.516 8.833 -1.260 1.00 66.88 86 GLU A N 1
ATOM 681 C CA . GLU A 1 86 ? -7.607 8.635 -2.699 1.00 66.88 86 GLU A CA 1
ATOM 682 C C . GLU A 1 86 ? -6.202 8.543 -3.287 1.00 66.88 86 GLU A C 1
ATOM 684 O O . GLU A 1 86 ? -5.307 9.326 -2.950 1.00 66.88 86 GLU A O 1
ATOM 689 N N . LEU A 1 87 ? -6.032 7.577 -4.182 1.00 74.44 87 LEU A N 1
ATOM 690 C CA . LEU A 1 87 ? -4.846 7.405 -4.998 1.00 74.44 87 LEU A CA 1
ATOM 691 C C . LEU A 1 87 ? -5.327 7.208 -6.434 1.00 74.44 87 LEU A C 1
ATOM 693 O O . LEU A 1 87 ? -6.223 6.398 -6.676 1.00 74.44 87 LEU A O 1
ATOM 697 N N . GLY A 1 88 ? -4.787 8.003 -7.357 1.00 74.06 88 GLY A N 1
ATOM 698 C CA . GLY A 1 88 ? -5.107 7.909 -8.778 1.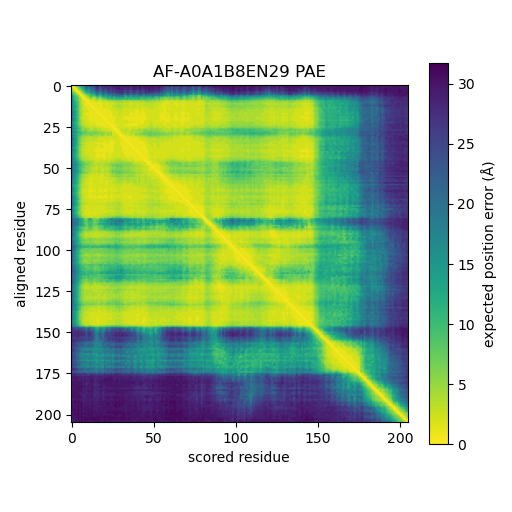00 74.06 88 GLY A CA 1
ATOM 699 C C . GLY A 1 88 ? -4.430 6.693 -9.406 1.00 74.06 88 GLY A C 1
ATOM 700 O O . GLY A 1 88 ? -4.671 5.546 -9.031 1.00 74.06 88 GLY A O 1
ATOM 701 N N . CYS A 1 89 ? -3.551 6.948 -10.365 1.00 76.81 89 CYS A N 1
ATOM 702 C CA . CYS A 1 89 ? -2.672 5.941 -10.945 1.00 76.81 89 CYS A CA 1
ATOM 703 C C . CYS A 1 89 ? -1.321 5.892 -10.217 1.00 76.81 89 CYS A C 1
ATOM 705 O O . CYS A 1 89 ? -0.886 6.856 -9.595 1.00 76.81 89 CYS A O 1
ATOM 707 N N . VAL A 1 90 ? -0.655 4.743 -10.313 1.00 85.38 90 VAL A N 1
ATOM 708 C CA . VAL A 1 90 ? 0.750 4.562 -9.928 1.00 85.38 90 VAL A CA 1
ATOM 709 C C . VAL A 1 90 ? 1.478 3.860 -11.058 1.00 85.38 90 VAL A C 1
ATOM 711 O O . VAL A 1 90 ? 0.870 3.093 -11.812 1.00 85.38 90 VAL A O 1
ATOM 714 N N . TRP A 1 91 ? 2.784 4.074 -11.142 1.00 87.81 91 TRP A N 1
ATOM 715 C CA . TRP A 1 91 ? 3.642 3.338 -12.054 1.00 87.81 91 TRP A CA 1
ATOM 716 C C . TRP A 1 91 ? 4.402 2.265 -11.286 1.00 87.81 91 TRP A C 1
ATOM 718 O O . TRP A 1 91 ? 5.260 2.574 -10.472 1.00 87.81 91 TRP A O 1
ATOM 728 N N . LEU A 1 92 ? 4.099 0.994 -11.537 1.00 90.06 92 LEU A N 1
ATOM 729 C CA . LEU A 1 92 ? 4.737 -0.130 -10.852 1.00 90.06 92 LEU A CA 1
ATOM 730 C C . LEU A 1 92 ? 5.764 -0.804 -11.766 1.00 90.06 92 LEU A C 1
ATOM 732 O O . LEU A 1 92 ? 5.392 -1.367 -12.801 1.00 90.06 92 LEU A O 1
ATOM 736 N N . ARG A 1 93 ? 7.039 -0.822 -11.361 1.00 90.88 93 ARG A N 1
ATOM 737 C CA . ARG A 1 93 ? 8.041 -1.687 -12.000 1.00 90.88 93 ARG A CA 1
ATOM 738 C C . ARG A 1 93 ? 7.739 -3.141 -11.632 1.00 90.88 93 ARG A C 1
ATOM 740 O O . ARG A 1 93 ? 7.530 -3.474 -10.470 1.00 90.88 93 ARG A O 1
ATOM 747 N N . THR A 1 94 ? 7.683 -4.013 -12.636 1.00 87.00 94 THR A N 1
ATOM 748 C CA . THR A 1 94 ? 7.333 -5.438 -12.456 1.00 87.00 94 THR A CA 1
ATOM 749 C C . THR A 1 94 ? 8.446 -6.401 -12.859 1.00 87.00 94 THR A C 1
ATOM 751 O O . THR A 1 94 ? 8.379 -7.575 -12.507 1.00 87.00 94 THR A O 1
ATOM 754 N N . ASP A 1 95 ? 9.478 -5.917 -13.554 1.00 86.38 95 ASP A N 1
ATOM 755 C CA . ASP A 1 95 ? 10.633 -6.710 -13.969 1.00 86.38 95 ASP A CA 1
ATOM 756 C C . ASP A 1 95 ? 11.912 -6.125 -13.368 1.00 86.38 95 ASP A C 1
ATOM 758 O O . ASP A 1 95 ? 12.243 -4.959 -13.586 1.00 86.38 95 ASP A O 1
ATOM 762 N N . TYR A 1 96 ? 12.598 -6.962 -12.599 1.00 89.62 96 TYR A N 1
ATOM 763 C CA . TYR A 1 96 ? 13.840 -6.672 -11.884 1.00 89.62 96 TYR A CA 1
ATOM 764 C C . TYR A 1 96 ? 14.966 -7.622 -12.308 1.00 89.62 96 TYR A C 1
ATOM 766 O O . TYR A 1 96 ? 15.951 -7.802 -11.599 1.00 89.62 96 TYR A O 1
ATOM 774 N N . SER A 1 97 ? 14.804 -8.312 -13.438 1.00 88.50 97 SER A N 1
ATOM 775 C CA . SER A 1 97 ? 15.813 -9.251 -13.914 1.00 88.50 97 SER A CA 1
ATOM 776 C C . SER A 1 97 ? 17.116 -8.547 -14.309 1.00 88.50 97 SER A C 1
ATOM 778 O O . SER A 1 97 ? 17.134 -7.381 -14.710 1.00 88.50 97 SER A O 1
ATOM 780 N N . GLU A 1 98 ? 18.232 -9.269 -14.183 1.00 87.62 98 GLU A N 1
ATOM 781 C CA . GLU A 1 98 ? 19.562 -8.755 -14.515 1.00 87.62 98 GLU A CA 1
ATOM 782 C C . GLU A 1 98 ? 19.602 -8.220 -15.958 1.00 87.62 98 GLU A C 1
ATOM 784 O O . GLU A 1 98 ? 19.184 -8.899 -16.898 1.00 87.62 98 GLU A O 1
ATOM 789 N N . GLY A 1 99 ? 20.121 -7.001 -16.129 1.00 84.44 99 GLY A N 1
ATOM 790 C CA . GLY A 1 99 ? 20.218 -6.334 -17.431 1.00 84.44 99 GLY A CA 1
ATOM 791 C C . GLY A 1 99 ? 18.971 -5.549 -17.850 1.00 84.44 99 GLY A C 1
ATOM 792 O O . GLY A 1 99 ? 18.944 -5.030 -18.963 1.00 84.44 99 GLY A O 1
ATOM 793 N N . THR A 1 100 ? 17.955 -5.439 -16.987 1.00 85.69 100 THR A N 1
ATOM 794 C CA . THR A 1 100 ? 16.780 -4.581 -17.238 1.00 85.69 100 THR A CA 1
ATOM 795 C C . THR A 1 100 ? 16.917 -3.166 -16.683 1.00 85.69 100 THR A C 1
ATOM 797 O O . THR A 1 100 ? 16.145 -2.297 -17.082 1.00 85.69 100 THR A O 1
ATOM 800 N N . ASP A 1 101 ? 17.903 -2.915 -15.816 1.00 87.94 101 ASP A N 1
ATOM 801 C CA . ASP A 1 101 ? 18.077 -1.623 -15.141 1.00 87.94 101 ASP A CA 1
ATOM 802 C C . ASP A 1 101 ? 18.320 -0.475 -16.126 1.00 87.94 101 ASP A C 1
ATOM 804 O O . ASP A 1 101 ? 17.576 0.498 -16.086 1.00 87.94 101 ASP A O 1
ATOM 808 N N . ASP A 1 102 ? 19.249 -0.623 -17.077 1.00 85.12 102 ASP A N 1
ATOM 809 C CA . ASP A 1 102 ? 19.533 0.414 -18.086 1.00 85.12 102 ASP A CA 1
ATOM 810 C C . ASP A 1 102 ? 18.292 0.752 -18.936 1.00 85.12 102 ASP A C 1
ATOM 812 O O . ASP A 1 102 ? 18.057 1.900 -19.317 1.00 85.12 102 ASP A O 1
ATOM 816 N N . ALA A 1 103 ? 17.470 -0.257 -19.243 1.00 82.56 103 ALA A N 1
ATOM 817 C CA . ALA A 1 103 ? 16.241 -0.069 -20.008 1.00 82.56 103 ALA A CA 1
ATOM 818 C C . ALA A 1 103 ? 15.145 0.612 -19.174 1.00 82.56 103 ALA A C 1
ATOM 820 O O . ALA A 1 103 ? 14.379 1.410 -19.716 1.00 82.56 103 ALA A O 1
ATOM 821 N N . HIS A 1 104 ? 15.067 0.308 -17.874 1.00 85.94 104 HIS A N 1
ATOM 822 C CA . HIS A 1 104 ? 14.164 0.977 -16.936 1.00 85.94 104 HIS A CA 1
ATOM 823 C C . HIS A 1 104 ? 14.580 2.430 -16.705 1.00 85.94 104 HIS A C 1
ATOM 825 O O . HIS A 1 104 ? 13.736 3.309 -16.825 1.00 85.94 104 HIS A O 1
ATOM 831 N N . GLU A 1 105 ? 15.864 2.699 -16.464 1.00 86.44 105 GLU A N 1
ATOM 832 C CA . GLU A 1 105 ? 16.395 4.060 -16.310 1.00 86.44 105 GLU A CA 1
ATOM 833 C C . GLU A 1 105 ? 16.118 4.888 -17.569 1.00 86.44 105 GLU A C 1
ATOM 835 O O . GLU A 1 105 ? 15.514 5.956 -17.491 1.00 86.44 105 GLU A O 1
ATOM 840 N N . SER A 1 106 ? 16.414 4.337 -18.751 1.00 81.12 106 SER A N 1
ATOM 841 C CA . SER A 1 106 ? 16.092 5.003 -20.013 1.00 81.12 106 SER A CA 1
ATOM 842 C C . SER A 1 106 ? 14.585 5.225 -20.194 1.00 81.12 106 SER A C 1
ATOM 844 O O . SER A 1 106 ? 14.182 6.255 -20.724 1.00 81.12 106 SER A O 1
ATOM 846 N N . LEU A 1 107 ? 13.720 4.308 -19.759 1.00 81.56 107 LEU A N 1
ATOM 847 C CA . LEU A 1 107 ? 12.272 4.525 -19.798 1.00 81.56 107 LEU A CA 1
ATOM 848 C C . LEU A 1 107 ? 11.853 5.674 -18.872 1.00 81.56 107 LEU A C 1
ATOM 850 O O . LEU A 1 107 ? 11.102 6.545 -19.303 1.00 81.56 107 LEU A O 1
ATOM 854 N N . VAL A 1 108 ? 12.353 5.684 -17.635 1.00 84.62 108 VAL A N 1
ATOM 855 C CA . VAL A 1 108 ? 12.026 6.689 -16.616 1.00 84.62 108 VAL A CA 1
ATOM 856 C C . VAL A 1 108 ? 12.464 8.088 -17.053 1.00 84.62 108 VAL A C 1
ATOM 858 O O . VAL A 1 108 ? 11.683 9.025 -16.954 1.00 84.62 108 VAL A O 1
ATOM 861 N N . GLU A 1 109 ? 13.659 8.235 -17.627 1.00 82.00 109 GLU A N 1
ATOM 862 C CA . GLU A 1 109 ? 14.164 9.529 -18.116 1.00 82.00 109 GLU A CA 1
ATOM 863 C C . GLU A 1 109 ? 13.337 10.131 -19.262 1.00 82.00 109 GLU A C 1
ATOM 865 O O . GLU A 1 109 ? 13.382 11.338 -19.500 1.00 82.00 109 GLU A O 1
ATOM 870 N N . ASN A 1 110 ? 12.613 9.294 -20.008 1.00 75.06 110 ASN A N 1
ATOM 871 C CA . ASN A 1 110 ? 11.900 9.699 -21.220 1.00 75.06 110 ASN A CA 1
ATOM 872 C C . ASN A 1 110 ? 10.375 9.721 -21.047 1.00 75.06 110 ASN A C 1
ATOM 874 O O . ASN A 1 110 ? 9.659 10.061 -21.990 1.00 75.06 110 ASN A O 1
ATOM 878 N N . VAL A 1 111 ? 9.867 9.372 -19.864 1.00 76.88 111 VAL A N 1
ATOM 879 C CA . VAL A 1 111 ? 8.448 9.465 -19.513 1.00 76.88 111 VAL A CA 1
ATOM 880 C C . VAL A 1 111 ? 8.245 10.671 -18.604 1.00 76.88 111 VAL A C 1
ATOM 882 O O . VAL A 1 111 ? 8.868 10.786 -17.555 1.00 76.88 111 VAL A O 1
ATOM 885 N N . ASP A 1 112 ? 7.334 11.564 -18.986 1.00 75.75 112 ASP A N 1
ATOM 886 C CA . ASP A 1 112 ? 6.904 12.656 -18.114 1.00 75.75 112 ASP A CA 1
ATOM 887 C C . ASP A 1 112 ? 5.901 12.117 -17.079 1.00 75.75 112 ASP A C 1
ATOM 889 O O . ASP A 1 112 ? 4.699 12.014 -17.338 1.00 75.75 112 ASP A O 1
ATOM 893 N N . PHE A 1 113 ? 6.395 11.721 -15.903 1.00 70.44 113 PHE A N 1
ATOM 894 C CA . PHE A 1 113 ? 5.552 11.172 -14.834 1.00 70.44 113 PHE A CA 1
ATOM 895 C C . PHE A 1 113 ? 4.585 12.198 -14.244 1.00 70.44 113 PHE A C 1
ATOM 897 O O . PHE A 1 113 ? 3.503 11.804 -13.810 1.00 70.44 113 PHE A O 1
ATOM 904 N N . CYS A 1 114 ? 4.898 13.495 -14.307 1.00 67.19 114 CYS A N 1
ATOM 905 C CA . CYS A 1 114 ? 3.945 14.538 -13.928 1.00 67.19 114 CYS A CA 1
ATOM 906 C C . CYS A 1 114 ? 2.712 14.531 -14.846 1.00 67.19 114 CYS A C 1
ATOM 908 O O . CYS A 1 114 ? 1.624 14.887 -14.408 1.00 67.19 114 CYS A O 1
ATOM 910 N N . ILE A 1 115 ? 2.855 14.113 -16.109 1.00 68.19 115 ILE A N 1
ATOM 911 C CA . ILE A 1 115 ? 1.725 13.941 -17.036 1.00 68.19 115 ILE A CA 1
ATOM 912 C C . ILE A 1 115 ? 1.046 12.577 -16.847 1.00 68.19 115 ILE A C 1
ATOM 914 O O . ILE A 1 115 ? -0.175 12.476 -16.946 1.00 68.19 115 ILE A O 1
ATOM 918 N N . VAL A 1 116 ? 1.818 11.515 -16.601 1.00 68.50 116 VAL A N 1
ATOM 919 C CA . VAL A 1 116 ? 1.297 10.135 -16.608 1.00 68.50 116 VAL A CA 1
ATOM 920 C C . VAL A 1 116 ? 0.661 9.718 -15.278 1.00 68.50 116 VAL A C 1
ATOM 922 O O . VAL A 1 116 ? -0.319 8.969 -15.275 1.00 68.50 116 VAL A O 1
ATOM 925 N N . VAL A 1 117 ? 1.222 10.157 -14.150 1.00 71.38 117 VAL A N 1
ATOM 926 C CA . VAL A 1 117 ? 0.777 9.774 -12.798 1.00 71.38 117 VAL A CA 1
ATOM 927 C C . VAL A 1 117 ? 0.537 10.957 -11.857 1.00 71.38 117 VAL A C 1
ATOM 929 O O . VAL A 1 117 ? 0.277 10.743 -10.673 1.00 71.38 117 VAL A O 1
ATOM 932 N N . ASP A 1 118 ? 0.570 12.186 -12.376 1.00 70.94 118 ASP A N 1
ATOM 933 C CA . ASP A 1 118 ? 0.466 13.475 -11.666 1.00 70.94 118 ASP A CA 1
ATOM 934 C C . ASP A 1 118 ? 1.614 13.793 -10.688 1.00 70.94 118 ASP A C 1
ATOM 936 O O . ASP A 1 118 ? 1.814 14.960 -10.356 1.00 70.94 118 ASP A O 1
ATOM 940 N N . ASP A 1 119 ? 2.356 12.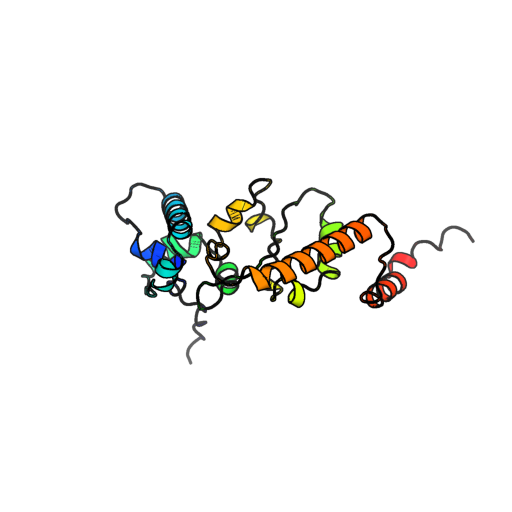785 -10.221 1.00 76.06 119 ASP A N 1
ATOM 941 C CA . ASP A 1 119 ? 3.375 12.915 -9.178 1.00 76.06 119 ASP A CA 1
ATOM 942 C C . ASP A 1 119 ? 4.490 11.868 -9.347 1.00 76.06 119 ASP A C 1
ATOM 944 O O . ASP A 1 119 ? 4.215 10.670 -9.458 1.00 76.06 119 ASP A O 1
ATOM 948 N N . GLU A 1 120 ? 5.751 12.303 -9.347 1.00 78.25 120 GLU A N 1
ATOM 949 C CA . GLU A 1 120 ? 6.925 11.425 -9.454 1.00 78.25 120 GLU A CA 1
ATOM 950 C C . GLU A 1 120 ? 7.027 10.441 -8.278 1.00 78.25 120 GLU A C 1
ATOM 952 O O . GLU A 1 120 ? 7.478 9.311 -8.473 1.00 78.25 120 GLU A O 1
ATOM 95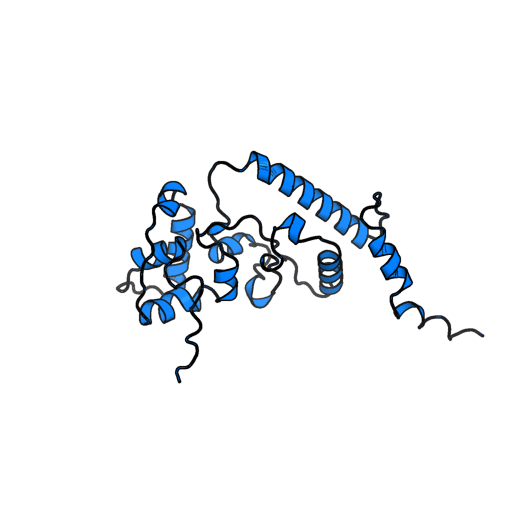7 N N . ASP A 1 121 ? 6.509 10.792 -7.094 1.00 84.31 121 ASP A N 1
ATOM 958 C CA . ASP A 1 121 ? 6.498 9.901 -5.924 1.00 84.31 121 ASP A CA 1
ATOM 959 C C . ASP A 1 121 ? 5.596 8.665 -6.129 1.00 84.31 121 ASP A C 1
ATOM 961 O O . ASP A 1 121 ? 5.666 7.684 -5.384 1.00 84.31 121 ASP A O 1
ATOM 965 N N . ARG A 1 122 ? 4.774 8.650 -7.190 1.00 86.12 122 ARG A N 1
ATOM 966 C CA . ARG A 1 122 ? 3.956 7.496 -7.603 1.00 86.12 122 ARG A CA 1
ATOM 967 C C . ARG A 1 122 ? 4.691 6.523 -8.528 1.00 86.12 122 ARG A C 1
ATOM 969 O O . ARG A 1 122 ? 4.079 5.546 -8.980 1.00 86.12 122 ARG A O 1
ATOM 976 N N . LEU A 1 123 ? 5.981 6.741 -8.790 1.00 89.94 123 LEU A N 1
ATOM 977 C CA . LEU A 1 123 ? 6.877 5.747 -9.374 1.00 89.94 123 LEU A CA 1
ATOM 978 C C . LEU A 1 123 ? 7.313 4.739 -8.300 1.00 89.94 123 LEU A C 1
ATOM 980 O O . LEU A 1 123 ? 8.115 5.014 -7.413 1.00 89.94 123 LEU A O 1
ATOM 984 N N . LEU A 1 124 ? 6.770 3.529 -8.386 1.00 92.06 124 LEU A N 1
ATOM 985 C CA . LEU A 1 124 ? 7.014 2.429 -7.463 1.00 92.06 124 LEU A CA 1
ATOM 986 C C . LEU A 1 124 ? 7.991 1.438 -8.099 1.00 92.06 124 LEU A C 1
ATOM 988 O O . LEU A 1 124 ? 7.582 0.437 -8.694 1.00 92.06 124 LEU A O 1
ATOM 992 N N . ASP A 1 125 ? 9.288 1.725 -7.989 1.00 92.12 125 ASP A N 1
ATOM 993 C CA . ASP A 1 125 ? 10.342 0.923 -8.613 1.00 92.12 125 ASP A CA 1
ATOM 994 C C . ASP A 1 125 ? 11.366 0.320 -7.643 1.00 92.12 125 ASP A C 1
ATOM 996 O O . ASP A 1 125 ? 12.238 -0.426 -8.075 1.00 92.12 125 ASP A O 1
ATOM 1000 N N . ASN A 1 126 ? 11.216 0.505 -6.333 1.00 92.56 126 ASN A N 1
ATOM 1001 C CA . ASN A 1 126 ? 12.056 -0.159 -5.334 1.00 92.56 126 ASN A CA 1
ATOM 1002 C C . ASN A 1 126 ? 11.805 -1.684 -5.281 1.00 92.56 126 ASN A C 1
ATOM 1004 O O . ASN A 1 126 ? 10.737 -2.130 -4.851 1.00 92.56 126 ASN A O 1
ATOM 1008 N N . GLU A 1 127 ? 12.811 -2.482 -5.656 1.00 92.88 127 GLU A N 1
ATOM 1009 C CA . GLU A 1 127 ? 12.728 -3.950 -5.695 1.00 92.88 127 GLU A CA 1
ATOM 1010 C C . GLU A 1 127 ? 12.362 -4.568 -4.337 1.00 92.88 127 GLU A C 1
ATOM 1012 O O . GLU A 1 127 ? 11.506 -5.450 -4.264 1.00 92.88 127 GLU A O 1
ATOM 1017 N N . GLU A 1 128 ? 12.958 -4.094 -3.243 1.00 91.69 128 GLU A N 1
ATOM 1018 C CA . GLU A 1 128 ? 12.749 -4.672 -1.910 1.00 91.69 128 GLU A CA 1
ATOM 1019 C C . GLU A 1 128 ? 11.302 -4.513 -1.423 1.00 91.69 128 GLU A C 1
ATOM 1021 O O . GLU A 1 128 ? 10.809 -5.328 -0.639 1.00 91.69 128 GLU A O 1
ATOM 1026 N N . LEU A 1 129 ? 10.615 -3.467 -1.888 1.00 91.00 129 LEU A N 1
ATOM 1027 C CA . LEU A 1 129 ? 9.252 -3.135 -1.478 1.00 91.00 129 LEU A CA 1
ATOM 1028 C C . LEU A 1 129 ? 8.194 -3.655 -2.453 1.00 91.00 129 LEU A C 1
ATOM 1030 O O . LEU A 1 129 ? 7.093 -4.014 -2.021 1.00 91.00 129 LEU A O 1
ATOM 1034 N N . TYR A 1 130 ? 8.509 -3.676 -3.749 1.00 93.31 130 TYR A N 1
ATOM 1035 C CA . TYR A 1 130 ? 7.517 -3.818 -4.814 1.00 93.31 130 TYR A CA 1
ATOM 1036 C C . TYR A 1 130 ? 7.767 -4.987 -5.772 1.00 93.31 130 TYR A C 1
ATOM 1038 O O . TYR A 1 130 ? 6.951 -5.222 -6.666 1.00 93.31 130 TYR A O 1
ATOM 1046 N N . ASN A 1 131 ? 8.823 -5.784 -5.571 1.00 92.00 131 ASN A N 1
ATOM 1047 C CA . ASN A 1 131 ? 9.029 -7.009 -6.341 1.00 92.00 131 ASN A CA 1
ATOM 1048 C C . ASN A 1 131 ? 8.024 -8.098 -5.926 1.00 92.00 131 ASN A C 1
ATOM 1050 O O . ASN A 1 131 ? 8.272 -8.958 -5.075 1.00 92.00 131 ASN A O 1
ATOM 1054 N N . PHE A 1 132 ? 6.848 -8.056 -6.546 1.00 88.75 132 PHE A N 1
ATOM 1055 C CA . PHE A 1 132 ? 5.794 -9.054 -6.375 1.00 88.75 132 PHE A CA 1
ATOM 1056 C C . PHE A 1 132 ? 5.854 -10.181 -7.420 1.00 88.75 132 PHE A C 1
ATOM 1058 O O . PHE A 1 132 ? 5.008 -11.082 -7.391 1.00 88.75 132 PHE A O 1
ATOM 1065 N N . GLY A 1 133 ? 6.835 -10.142 -8.329 1.00 86.69 133 GLY A N 1
ATOM 1066 C CA . GLY A 1 133 ? 6.896 -11.002 -9.509 1.00 86.69 133 GLY A CA 1
ATOM 1067 C C . GLY A 1 133 ? 5.612 -10.923 -10.341 1.00 86.69 133 GLY A C 1
ATOM 1068 O O . GLY A 1 133 ? 5.015 -9.858 -10.501 1.00 86.69 133 GLY A O 1
ATOM 1069 N N . ASP A 1 134 ? 5.134 -12.076 -10.809 1.00 85.69 134 ASP A N 1
ATOM 1070 C CA . ASP A 1 134 ? 3.921 -12.169 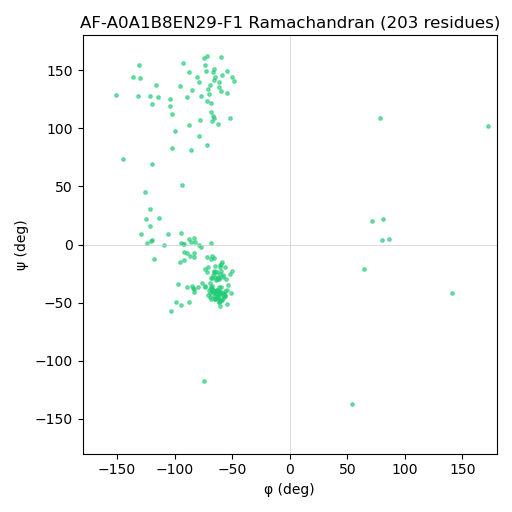-11.636 1.00 85.69 134 ASP A CA 1
ATOM 1071 C C . ASP A 1 134 ? 2.630 -11.758 -10.898 1.00 85.69 134 ASP A C 1
ATOM 1073 O O . ASP A 1 134 ? 1.611 -11.459 -11.530 1.00 85.69 134 ASP A O 1
ATOM 1077 N N . ASP A 1 135 ? 2.642 -11.733 -9.559 1.00 88.25 135 ASP A N 1
ATOM 1078 C CA . ASP A 1 135 ? 1.486 -11.368 -8.733 1.00 88.25 135 ASP A CA 1
ATOM 1079 C C . ASP A 1 135 ? 1.494 -9.878 -8.368 1.00 88.25 135 ASP A C 1
ATOM 1081 O O . ASP A 1 135 ? 1.339 -9.490 -7.208 1.00 88.25 135 ASP A O 1
ATOM 1085 N N . TRP A 1 136 ? 1.645 -9.019 -9.379 1.00 86.38 136 TRP A N 1
ATOM 1086 C CA . TRP A 1 136 ? 1.659 -7.557 -9.234 1.00 86.38 136 TRP A CA 1
ATOM 1087 C C . TRP A 1 136 ? 0.450 -7.008 -8.462 1.00 86.38 136 TRP A C 1
ATOM 1089 O O . TRP A 1 136 ? 0.544 -5.967 -7.820 1.00 86.38 136 TRP A O 1
ATOM 1099 N N . ARG A 1 137 ? -0.684 -7.729 -8.455 1.00 87.62 137 ARG A N 1
ATOM 1100 C CA . ARG A 1 137 ? -1.900 -7.364 -7.704 1.00 87.62 137 ARG A CA 1
ATOM 1101 C C . ARG A 1 137 ? -1.672 -7.277 -6.200 1.00 87.62 137 ARG A C 1
ATOM 1103 O O . ARG A 1 137 ? -2.476 -6.655 -5.511 1.00 87.62 137 ARG A O 1
ATOM 1110 N N . ARG A 1 138 ? -0.584 -7.852 -5.684 1.00 88.81 138 ARG A N 1
ATOM 1111 C CA . ARG A 1 138 ? -0.150 -7.662 -4.297 1.00 88.81 138 ARG A CA 1
ATOM 1112 C C . ARG A 1 138 ? 0.144 -6.207 -3.953 1.00 88.81 138 ARG A C 1
ATOM 1114 O O . ARG A 1 138 ? 0.091 -5.879 -2.772 1.00 88.81 138 ARG A 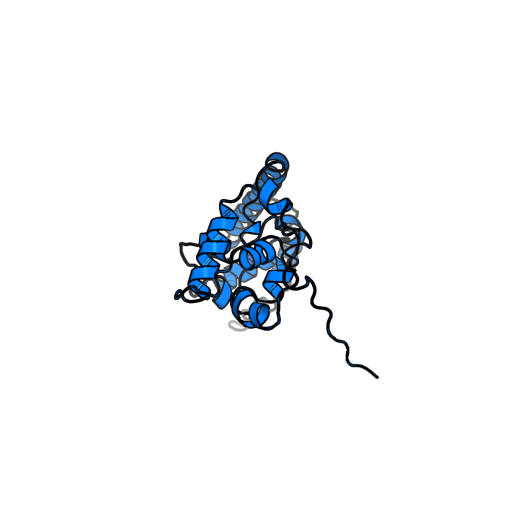O 1
ATOM 1121 N N . ILE A 1 139 ? 0.328 -5.330 -4.942 1.00 92.00 139 ILE A N 1
ATOM 1122 C CA . ILE A 1 139 ? 0.351 -3.886 -4.706 1.00 92.00 139 ILE A CA 1
ATOM 1123 C C . ILE A 1 139 ? -0.917 -3.402 -3.997 1.00 92.00 139 ILE A C 1
ATOM 1125 O O . ILE A 1 139 ? -0.834 -2.498 -3.183 1.00 92.00 139 ILE A O 1
ATOM 1129 N N . LEU A 1 140 ? -2.069 -4.052 -4.198 1.00 91.12 140 LEU A N 1
ATOM 1130 C CA . LEU A 1 140 ? -3.320 -3.712 -3.515 1.00 91.12 140 LEU A CA 1
ATOM 1131 C C . LEU A 1 140 ? -3.316 -4.089 -2.025 1.00 91.12 140 LEU A C 1
ATOM 1133 O O . LEU A 1 140 ? -4.115 -3.554 -1.265 1.00 91.12 140 LEU A O 1
ATOM 1137 N N . ASP A 1 141 ? -2.429 -4.988 -1.581 1.00 91.62 141 ASP A N 1
ATOM 1138 C CA . ASP A 1 141 ? -2.217 -5.230 -0.146 1.00 91.62 141 ASP A CA 1
ATOM 1139 C C . ASP A 1 141 ? -1.440 -4.054 0.505 1.00 91.62 141 ASP A C 1
ATOM 1141 O O . ASP A 1 141 ? -1.497 -3.875 1.726 1.00 91.62 141 ASP A O 1
ATOM 1145 N N . VAL A 1 142 ? -0.719 -3.259 -0.301 1.00 93.00 142 VAL A N 1
ATOM 1146 C CA . VAL A 1 142 ? 0.015 -2.055 0.125 1.00 93.00 142 VAL A CA 1
ATOM 1147 C C . VAL A 1 142 ? -0.840 -0.811 -0.085 1.00 93.00 142 VAL A C 1
ATOM 1149 O O . VAL A 1 142 ? -1.063 -0.095 0.879 1.00 93.00 142 VAL A O 1
ATOM 1152 N N . PHE A 1 143 ? -1.394 -0.608 -1.281 1.00 92.06 143 PHE A N 1
ATOM 1153 C CA . PHE A 1 143 ? -2.227 0.524 -1.701 1.00 92.06 143 PHE A CA 1
ATOM 1154 C C . PHE A 1 143 ? -3.640 0.075 -2.147 1.00 92.06 143 PHE A C 1
ATOM 1156 O O . PHE A 1 143 ? -3.973 0.116 -3.335 1.00 92.06 143 PHE A O 1
ATOM 1163 N N . PRO A 1 144 ? -4.507 -0.394 -1.231 1.00 90.62 144 PRO A N 1
ATOM 1164 C CA . PRO A 1 144 ? -5.917 -0.666 -1.501 1.00 90.62 144 PRO A CA 1
ATOM 1165 C C . PRO A 1 144 ? -6.710 0.530 -2.053 1.00 90.62 144 PRO A C 1
ATOM 1167 O O . PRO A 1 144 ? -7.777 0.326 -2.632 1.00 90.62 144 PRO A O 1
ATOM 1170 N N . GLU A 1 145 ? -6.217 1.755 -1.883 1.00 88.06 145 GLU A N 1
ATOM 1171 C CA . GLU A 1 145 ? -6.776 3.006 -2.406 1.00 88.06 145 GLU A CA 1
ATOM 1172 C C . GLU A 1 145 ? -6.839 3.027 -3.940 1.00 88.06 145 GLU A C 1
ATOM 1174 O O . GLU A 1 145 ? -7.740 3.645 -4.497 1.00 88.06 145 GLU A O 1
ATOM 1179 N N . LEU A 1 146 ? -5.972 2.260 -4.618 1.00 84.62 146 LEU A N 1
ATOM 1180 C CA . LEU A 1 146 ? -6.011 2.067 -6.075 1.00 84.62 146 LEU A CA 1
ATOM 1181 C C . LEU A 1 146 ? -7.326 1.436 -6.558 1.00 84.62 146 LEU A C 1
ATOM 1183 O O . LEU A 1 146 ? -7.672 1.505 -7.738 1.00 84.62 146 LEU A O 1
ATOM 1187 N N . VAL A 1 147 ? -8.076 0.785 -5.662 1.00 80.06 147 VAL A N 1
ATOM 1188 C CA . VAL A 1 147 ? -9.397 0.237 -5.974 1.00 80.06 147 VAL A CA 1
ATOM 1189 C C . VAL A 1 147 ? -10.443 1.324 -5.778 1.00 80.06 147 VAL A C 1
ATOM 1191 O O . VAL A 1 147 ? -11.133 1.362 -4.756 1.00 80.06 147 VAL A O 1
ATOM 1194 N N . ASN A 1 148 ? -10.581 2.186 -6.779 1.00 66.81 148 ASN A N 1
ATOM 1195 C CA . ASN A 1 148 ? -11.634 3.190 -6.807 1.00 66.81 148 ASN A CA 1
ATOM 1196 C C . ASN A 1 148 ? -12.969 2.575 -7.287 1.00 66.81 148 ASN A C 1
ATOM 1198 O O . ASN A 1 148 ? -12.968 1.702 -8.161 1.00 66.81 148 ASN A O 1
ATOM 1202 N N . SER A 1 149 ? -14.114 3.017 -6.746 1.00 53.12 149 SER A N 1
ATOM 1203 C CA . SER A 1 149 ? -15.408 2.788 -7.409 1.00 53.12 149 SER A CA 1
ATOM 1204 C C . SER A 1 149 ? -16.114 4.098 -7.694 1.00 53.12 149 SER A C 1
ATOM 1206 O O . SER A 1 149 ? -16.451 4.844 -6.781 1.00 53.12 149 SER A O 1
ATOM 1208 N N . ASP A 1 150 ? -16.478 4.205 -8.963 1.00 52.25 150 ASP A N 1
ATOM 1209 C CA . ASP A 1 150 ? -17.526 5.035 -9.538 1.00 52.25 150 ASP A CA 1
ATOM 1210 C C . ASP A 1 150 ? -17.234 6.526 -9.749 1.00 52.25 150 ASP A C 1
ATOM 1212 O O . ASP A 1 150 ? -17.252 7.349 -8.841 1.00 52.25 150 ASP A O 1
ATOM 1216 N N . GLY A 1 151 ? -17.096 6.872 -11.037 1.00 44.69 151 GLY A N 1
ATOM 1217 C CA . GLY A 1 151 ? -17.350 8.211 -11.575 1.00 44.69 151 GLY A CA 1
ATOM 1218 C C . GLY A 1 151 ? -16.360 8.675 -12.644 1.00 44.69 151 GLY A C 1
ATOM 1219 O O . GLY A 1 151 ? -16.774 9.222 -13.662 1.00 44.69 151 GLY A O 1
ATOM 1220 N N . ALA A 1 152 ? -15.066 8.412 -12.454 1.00 45.81 152 ALA A N 1
ATOM 1221 C CA . ALA A 1 152 ? -13.992 8.962 -13.290 1.00 45.81 152 ALA A CA 1
ATOM 1222 C C . ALA A 1 152 ? -13.539 8.049 -14.445 1.00 45.81 152 ALA A C 1
ATOM 1224 O O . ALA A 1 152 ? -12.541 8.336 -15.098 1.00 45.81 152 ALA A O 1
ATOM 1225 N N . TYR A 1 153 ? -14.257 6.956 -14.737 1.00 45.06 153 TYR A N 1
ATOM 1226 C CA . TYR A 1 153 ? -13.869 6.033 -15.816 1.00 45.06 153 TYR A CA 1
ATOM 1227 C C . TYR A 1 153 ? -13.766 6.716 -17.188 1.00 45.06 153 TYR A C 1
ATOM 1229 O O . TYR A 1 153 ? -12.973 6.283 -18.015 1.00 45.06 153 TYR A O 1
ATOM 1237 N N . ALA A 1 154 ? -14.520 7.795 -17.424 1.00 43.66 154 ALA A N 1
ATOM 1238 C CA . ALA A 1 154 ? -14.453 8.528 -18.686 1.00 43.66 154 ALA A CA 1
ATOM 1239 C C . ALA A 1 154 ? -13.173 9.374 -18.830 1.00 43.66 154 ALA A C 1
ATOM 1241 O O . ALA A 1 154 ? -12.632 9.436 -19.925 1.00 43.66 154 ALA A O 1
ATOM 1242 N N . THR A 1 155 ? -12.665 9.984 -17.751 1.00 48.34 155 THR A N 1
ATOM 1243 C CA . THR A 1 155 ? -11.421 10.777 -17.786 1.00 48.34 155 THR A CA 1
ATOM 1244 C C . THR A 1 155 ? -10.180 9.903 -17.622 1.00 48.34 155 THR A C 1
ATOM 1246 O O . THR A 1 155 ? -9.187 10.134 -18.297 1.00 48.34 155 THR A O 1
ATOM 1249 N N . HIS A 1 156 ? -10.238 8.840 -16.811 1.00 52.59 156 HIS A N 1
ATOM 1250 C CA . HIS A 1 156 ? -9.128 7.887 -16.675 1.00 52.59 156 HIS A CA 1
ATOM 1251 C C . HIS A 1 156 ? -8.820 7.137 -17.971 1.00 52.59 156 HIS A C 1
ATOM 1253 O O . HIS A 1 156 ? -7.675 6.773 -18.195 1.00 52.59 156 HIS A O 1
ATOM 1259 N N . GLN A 1 157 ? -9.810 6.892 -18.831 1.00 52.25 157 GLN A N 1
ATOM 1260 C CA . GLN A 1 157 ? -9.573 6.156 -20.070 1.00 52.25 157 GLN A CA 1
ATOM 1261 C C . GLN A 1 157 ? -8.722 6.949 -21.074 1.00 52.25 157 GLN A C 1
ATOM 1263 O O . GLN A 1 157 ? -7.927 6.344 -21.785 1.00 52.25 157 GLN A O 1
ATOM 1268 N N . GLU A 1 158 ? -8.847 8.279 -21.107 1.00 55.75 158 GLU A N 1
ATOM 1269 C CA . GLU A 1 158 ? -8.002 9.145 -21.942 1.00 55.75 158 GLU A CA 1
ATOM 1270 C C . GLU A 1 158 ? -6.556 9.169 -21.420 1.00 55.75 158 GLU A C 1
ATOM 1272 O O . GLU A 1 158 ? -5.637 8.934 -22.199 1.00 55.75 158 GLU A O 1
ATOM 1277 N N . PHE A 1 159 ? -6.356 9.307 -20.101 1.00 54.44 159 PHE A N 1
ATOM 1278 C CA . PHE A 1 159 ? -5.026 9.212 -19.476 1.00 54.44 159 PHE A CA 1
ATOM 1279 C C . PHE A 1 159 ? -4.386 7.827 -19.637 1.00 54.44 159 PHE A C 1
ATOM 1281 O O . PHE A 1 159 ? -3.192 7.724 -19.900 1.00 54.44 159 PHE A O 1
ATOM 1288 N N . LEU A 1 160 ? -5.171 6.749 -19.525 1.00 59.28 160 LEU A N 1
ATOM 1289 C CA . LEU A 1 160 ? -4.685 5.387 -19.760 1.00 59.28 160 LEU A CA 1
ATOM 1290 C C . LEU A 1 160 ? -4.293 5.180 -21.223 1.00 59.28 160 LEU A C 1
ATOM 1292 O O . LEU A 1 160 ? -3.269 4.558 -21.479 1.00 59.28 160 LEU A O 1
ATOM 1296 N N . GLN A 1 161 ? -5.066 5.714 -22.173 1.00 61.56 161 GLN A N 1
ATOM 1297 C CA . GLN A 1 161 ? -4.722 5.638 -23.591 1.00 61.56 161 GLN A CA 1
ATOM 1298 C C . GLN A 1 161 ? -3.436 6.415 -23.894 1.00 61.56 161 GLN A C 1
ATOM 1300 O O . GLN A 1 161 ? -2.585 5.924 -24.629 1.00 61.56 161 GLN A O 1
ATOM 1305 N N . GLU A 1 162 ? -3.270 7.599 -23.305 1.00 62.19 162 GLU A N 1
ATOM 1306 C CA . GLU A 1 162 ? -2.060 8.406 -23.451 1.00 62.19 162 GLU A CA 1
ATOM 1307 C C . GLU A 1 162 ? -0.841 7.713 -22.818 1.00 62.19 162 GLU A C 1
ATOM 1309 O O . GLU A 1 162 ? 0.202 7.594 -23.462 1.00 62.19 162 GLU A O 1
ATOM 1314 N N . ALA A 1 163 ? -0.983 7.147 -21.617 1.00 58.47 163 ALA A N 1
ATOM 1315 C CA . ALA A 1 163 ? 0.053 6.343 -20.968 1.00 58.47 163 ALA A CA 1
ATOM 1316 C C . ALA A 1 163 ? 0.414 5.080 -21.774 1.00 58.47 163 ALA A C 1
ATOM 1318 O O . ALA A 1 163 ? 1.591 4.739 -21.902 1.00 58.47 163 ALA A O 1
ATOM 1319 N N . GLU A 1 164 ? -0.576 4.392 -22.354 1.00 66.56 164 GLU A N 1
ATOM 1320 C CA . GLU A 1 164 ? -0.360 3.261 -23.263 1.00 66.56 164 GLU A CA 1
ATOM 1321 C C . GLU A 1 164 ? 0.401 3.691 -24.524 1.00 66.56 164 GLU A C 1
ATOM 1323 O O . GLU A 1 164 ? 1.348 3.010 -24.928 1.00 66.56 164 GLU A O 1
ATOM 1328 N N . ASP A 1 165 ? 0.053 4.835 -25.114 1.00 71.44 165 ASP A N 1
ATOM 1329 C CA . ASP A 1 165 ? 0.748 5.387 -26.276 1.00 71.44 165 ASP A CA 1
ATOM 1330 C C . ASP A 1 165 ? 2.202 5.758 -25.934 1.00 71.44 165 ASP A C 1
ATOM 1332 O O . ASP A 1 165 ? 3.113 5.450 -26.711 1.00 71.44 165 ASP A O 1
ATOM 1336 N N . PHE A 1 166 ? 2.454 6.357 -24.764 1.00 64.75 166 PHE A N 1
ATOM 1337 C CA . PHE A 1 166 ? 3.806 6.622 -24.260 1.00 64.75 166 PHE A CA 1
ATOM 1338 C C . PHE A 1 166 ? 4.599 5.330 -24.040 1.00 64.75 166 PHE A C 1
ATOM 1340 O O . PHE A 1 166 ? 5.740 5.229 -24.490 1.00 64.75 166 PHE A O 1
ATOM 1347 N N . LEU A 1 167 ? 3.987 4.304 -23.442 1.00 64.62 167 LEU A N 1
ATOM 1348 C CA . LEU A 1 167 ? 4.601 2.987 -23.257 1.00 64.62 167 LEU A CA 1
ATOM 1349 C C . LEU A 1 167 ? 4.962 2.321 -24.587 1.00 64.62 167 LEU A C 1
ATOM 1351 O O . LEU A 1 167 ? 6.035 1.729 -24.713 1.00 64.62 167 LEU A O 1
ATOM 1355 N N . ILE A 1 168 ? 4.080 2.395 -25.585 1.00 71.88 168 ILE A N 1
ATOM 1356 C CA . ILE A 1 168 ? 4.335 1.856 -26.925 1.00 71.88 168 ILE A CA 1
ATOM 1357 C C . ILE A 1 168 ? 5.507 2.597 -27.577 1.00 71.88 168 ILE A C 1
ATOM 1359 O O . ILE A 1 168 ? 6.407 1.948 -28.116 1.00 71.88 168 ILE A O 1
ATOM 1363 N N . LYS A 1 169 ? 5.533 3.934 -27.497 1.00 67.25 169 LYS A N 1
ATOM 1364 C CA . LYS A 1 169 ? 6.624 4.762 -28.035 1.00 67.25 169 LYS A CA 1
ATOM 1365 C C . LYS A 1 169 ? 7.956 4.454 -27.354 1.00 67.25 169 LYS A C 1
ATOM 1367 O O . LYS A 1 169 ? 8.945 4.226 -28.044 1.00 67.25 169 LYS A O 1
ATOM 1372 N N . ALA A 1 170 ? 7.976 4.366 -26.027 1.00 61.75 170 ALA A N 1
ATOM 1373 C CA . ALA A 1 170 ? 9.188 4.064 -25.279 1.00 61.75 170 ALA A CA 1
ATOM 1374 C C . ALA A 1 170 ? 9.696 2.638 -25.551 1.00 61.75 170 ALA A C 1
ATOM 1376 O O . ALA A 1 170 ? 10.888 2.436 -25.766 1.00 61.75 170 ALA A O 1
ATOM 1377 N N . LYS A 1 171 ? 8.802 1.645 -25.667 1.00 63.69 171 LYS A N 1
ATOM 1378 C CA . LYS A 1 171 ? 9.172 0.284 -26.103 1.00 63.69 171 LYS A CA 1
ATOM 1379 C C . LYS A 1 171 ? 9.761 0.264 -27.513 1.00 63.69 171 LYS A C 1
ATOM 1381 O O . LYS A 1 171 ? 10.722 -0.462 -27.755 1.00 63.69 171 LYS A O 1
ATOM 1386 N N . ALA A 1 172 ? 9.199 1.038 -28.441 1.00 66.69 172 ALA A N 1
ATOM 1387 C CA . ALA A 1 172 ? 9.736 1.160 -29.795 1.00 66.69 172 ALA A CA 1
ATOM 1388 C C . ALA A 1 172 ? 11.129 1.812 -29.796 1.00 66.69 172 ALA A C 1
ATOM 1390 O O . ALA A 1 172 ? 12.021 1.324 -30.490 1.00 66.69 172 ALA A O 1
ATOM 1391 N N . TYR A 1 173 ? 11.333 2.844 -28.974 1.00 60.06 173 TYR A N 1
ATOM 1392 C CA . TYR A 1 173 ? 12.630 3.490 -28.778 1.00 60.06 173 TYR A CA 1
ATOM 1393 C C . TYR A 1 173 ? 13.681 2.518 -28.221 1.00 60.06 173 TYR A C 1
ATOM 1395 O O . TYR A 1 173 ? 14.751 2.364 -28.809 1.00 60.06 173 TYR A O 1
ATOM 1403 N N . LEU A 1 174 ? 13.347 1.778 -27.157 1.00 57.66 174 LEU A N 1
ATOM 1404 C CA . LEU A 1 174 ? 14.224 0.764 -26.555 1.00 57.66 174 LEU A CA 1
ATOM 1405 C C . LEU A 1 174 ? 14.570 -0.380 -27.526 1.00 57.66 174 LEU A C 1
ATOM 1407 O O . LEU A 1 174 ? 15.646 -0.966 -27.441 1.00 57.66 174 LEU A O 1
ATOM 1411 N N . ALA A 1 175 ? 13.690 -0.686 -28.483 1.00 67.06 175 ALA A N 1
ATOM 1412 C CA . ALA A 1 175 ? 13.934 -1.675 -29.534 1.00 67.06 175 ALA A CA 1
ATOM 1413 C C . ALA A 1 175 ? 14.756 -1.136 -30.729 1.00 67.06 175 ALA A C 1
ATOM 1415 O O . ALA A 1 175 ? 14.978 -1.872 -31.694 1.00 67.06 175 ALA A O 1
ATOM 1416 N N . GLY A 1 176 ? 15.202 0.126 -30.688 1.00 60.03 176 GLY A N 1
ATOM 1417 C CA . GLY A 1 176 ? 15.980 0.769 -31.751 1.00 60.03 176 GLY A CA 1
ATOM 1418 C C . GLY A 1 176 ? 15.150 1.305 -32.925 1.00 60.03 176 GLY A C 1
ATOM 1419 O O . GLY A 1 176 ? 15.685 1.443 -34.025 1.00 60.03 176 GLY A O 1
ATOM 1420 N N . GLY A 1 177 ? 13.853 1.566 -32.731 1.00 55.56 177 GLY A N 1
ATOM 1421 C CA . GLY A 1 177 ? 12.970 2.169 -33.736 1.00 55.56 177 GLY A CA 1
ATOM 1422 C C . GLY A 1 177 ? 12.982 3.706 -33.725 1.00 55.56 177 GLY A C 1
ATOM 1423 O O . GLY A 1 177 ? 13.131 4.318 -32.670 1.00 55.56 177 GLY A O 1
ATOM 1424 N N . ASP A 1 178 ? 12.784 4.328 -34.894 1.00 49.59 178 ASP A N 1
ATOM 1425 C CA . ASP A 1 178 ? 12.598 5.783 -35.029 1.00 49.59 178 ASP A CA 1
ATOM 1426 C C . ASP A 1 178 ? 11.228 6.225 -34.479 1.00 49.59 178 ASP A C 1
ATOM 1428 O O . ASP A 1 178 ? 10.191 5.629 -34.795 1.00 49.59 178 ASP A O 1
ATOM 1432 N N . ILE A 1 179 ? 11.215 7.296 -33.676 1.00 52.22 179 ILE A N 1
ATOM 1433 C CA . ILE A 1 179 ? 9.997 7.894 -33.108 1.00 52.22 179 ILE A CA 1
ATOM 1434 C C . ILE A 1 179 ? 9.397 8.877 -34.137 1.00 52.22 179 ILE A C 1
ATOM 1436 O O . ILE A 1 179 ? 10.133 9.711 -34.660 1.00 52.22 179 ILE A O 1
ATOM 1440 N N . PRO A 1 180 ? 8.080 8.854 -34.434 1.00 46.59 180 PRO A N 1
ATOM 1441 C CA . PRO A 1 180 ? 7.506 9.704 -35.477 1.00 46.59 180 PRO A CA 1
ATOM 1442 C C . PRO A 1 180 ? 7.163 11.140 -35.048 1.00 46.59 180 PRO A C 1
ATOM 1444 O O . PRO A 1 180 ? 6.550 11.845 -35.849 1.00 46.59 180 PRO A O 1
ATOM 1447 N N . ASP A 1 181 ? 7.484 11.583 -33.826 1.00 47.19 181 ASP A N 1
ATOM 1448 C CA . ASP A 1 181 ? 6.968 12.860 -33.319 1.00 47.19 181 ASP A CA 1
ATOM 1449 C C . ASP A 1 181 ? 7.992 13.748 -32.595 1.00 47.19 181 ASP A C 1
ATOM 1451 O O . ASP A 1 181 ? 8.880 13.299 -31.875 1.00 47.19 181 ASP A O 1
ATOM 1455 N N . SER A 1 182 ? 7.801 15.043 -32.821 1.00 44.97 182 SER A N 1
ATOM 1456 C CA . SER A 1 182 ? 8.668 16.190 -32.526 1.00 44.97 182 SER A CA 1
ATOM 1457 C C . SER A 1 182 ? 8.695 16.635 -31.058 1.00 44.97 182 SER A C 1
ATOM 1459 O O . SER A 1 182 ? 9.456 17.529 -30.694 1.00 44.97 182 SER A O 1
ATOM 1461 N N . SER A 1 183 ? 7.919 15.991 -30.183 1.00 46.22 183 SER A N 1
ATOM 1462 C CA . SER A 1 183 ? 7.940 16.222 -28.730 1.00 46.22 183 SER A CA 1
ATOM 1463 C C . SER A 1 183 ? 9.241 15.764 -28.057 1.00 46.22 183 SER A C 1
ATOM 1465 O O . SER A 1 183 ? 9.492 16.122 -26.911 1.00 46.22 183 SER A O 1
ATOM 1467 N N . PHE A 1 184 ? 10.101 15.047 -28.786 1.00 47.12 184 PHE A N 1
ATOM 1468 C CA . PHE A 1 184 ? 11.386 14.541 -28.313 1.00 47.12 184 PHE A CA 1
ATOM 1469 C C . PHE A 1 184 ? 12.613 15.163 -29.006 1.00 47.12 184 PHE A C 1
ATOM 1471 O O . PHE A 1 184 ? 13.699 14.590 -28.944 1.00 47.12 184 PHE A O 1
ATOM 1478 N N . GLU A 1 185 ? 12.511 16.369 -29.589 1.00 44.88 185 GLU A N 1
ATOM 1479 C CA . GLU A 1 185 ? 13.709 17.097 -30.071 1.00 44.88 185 GLU A CA 1
ATOM 1480 C C . GLU A 1 185 ? 14.745 17.375 -28.951 1.00 44.88 185 GLU A C 1
ATOM 1482 O O . GLU A 1 185 ? 15.913 17.642 -29.234 1.00 44.88 185 GLU A O 1
ATOM 1487 N N . TRP A 1 186 ? 14.366 17.235 -27.672 1.00 40.69 186 TRP A N 1
ATOM 1488 C CA . TRP A 1 186 ? 15.307 17.228 -26.545 1.00 40.69 186 TRP A CA 1
ATOM 1489 C C . TRP A 1 186 ? 16.185 15.958 -26.512 1.00 40.69 186 TRP A C 1
ATOM 1491 O O . TRP A 1 186 ? 17.382 16.060 -26.240 1.00 40.69 186 TRP A O 1
ATOM 1501 N N . ILE A 1 187 ? 15.649 14.767 -26.816 1.00 40.38 187 ILE A N 1
ATOM 1502 C CA . ILE A 1 187 ? 16.397 13.491 -26.733 1.00 40.38 187 ILE A CA 1
ATOM 1503 C C . ILE A 1 187 ? 17.552 13.459 -27.737 1.00 40.38 187 ILE A C 1
ATOM 1505 O O . ILE A 1 187 ? 18.659 13.029 -27.404 1.00 40.38 187 ILE A O 1
ATOM 1509 N N . ASP A 1 188 ? 17.341 13.971 -28.951 1.00 42.44 188 ASP A N 1
ATOM 1510 C CA . ASP A 1 188 ? 18.401 14.045 -29.963 1.00 42.44 188 ASP A CA 1
ATOM 1511 C C . ASP A 1 188 ? 19.550 14.981 -29.544 1.00 42.44 188 ASP A C 1
ATOM 1513 O O . ASP A 1 188 ? 20.701 14.793 -29.957 1.00 42.44 188 ASP A O 1
ATOM 1517 N N . SER A 1 189 ? 19.292 15.946 -28.652 1.00 40.19 189 SER A N 1
ATOM 1518 C CA . SER A 1 189 ? 20.346 16.765 -28.046 1.00 40.19 189 SER A CA 1
ATOM 1519 C C . SER A 1 189 ? 21.201 15.986 -27.038 1.00 40.19 189 SER A C 1
ATOM 1521 O O . SER A 1 189 ? 22.345 16.379 -26.806 1.00 40.19 189 SER A O 1
ATOM 1523 N N . ILE A 1 190 ? 20.694 14.895 -26.451 1.00 41.97 190 ILE A N 1
ATOM 1524 C CA . ILE A 1 190 ? 21.412 14.067 -25.467 1.00 41.97 190 ILE A CA 1
ATOM 1525 C C . ILE A 1 190 ? 22.329 13.057 -26.170 1.00 41.97 190 ILE A C 1
ATOM 1527 O O . ILE A 1 190 ? 23.488 12.921 -25.773 1.00 41.97 190 ILE A O 1
ATOM 1531 N N . LYS A 1 191 ? 21.886 12.433 -27.277 1.00 45.12 191 LYS A N 1
ATOM 1532 C CA . LYS A 1 191 ? 22.758 11.580 -28.121 1.00 45.12 191 LYS A CA 1
ATOM 1533 C C . LYS A 1 191 ? 24.028 12.305 -28.570 1.00 45.12 191 LYS A C 1
ATOM 1535 O O . LYS A 1 191 ? 25.088 11.694 -28.650 1.00 45.12 191 LYS A O 1
ATOM 1540 N N . ASN A 1 192 ? 23.922 13.607 -28.827 1.00 46.72 192 ASN A N 1
ATOM 1541 C CA . ASN A 1 192 ? 25.038 14.429 -29.286 1.00 46.72 192 ASN A CA 1
ATOM 1542 C C . ASN A 1 192 ? 25.909 15.008 -28.152 1.00 46.72 192 ASN A C 1
ATOM 1544 O O . ASN A 1 192 ? 26.980 15.531 -28.446 1.00 46.72 192 ASN A O 1
ATOM 1548 N N . ASN A 1 193 ? 25.490 14.898 -26.883 1.00 41.91 193 ASN A N 1
ATOM 1549 C CA . ASN A 1 193 ? 26.198 15.458 -25.719 1.00 41.91 193 ASN A CA 1
ATOM 1550 C C . ASN A 1 193 ? 26.638 14.416 -24.673 1.00 41.91 193 ASN A C 1
ATOM 1552 O O . ASN A 1 193 ? 27.194 14.791 -23.639 1.00 41.91 193 ASN A O 1
ATOM 1556 N N . SER A 1 194 ? 26.424 13.121 -24.912 1.00 34.03 194 SER A N 1
ATOM 1557 C CA . SER A 1 194 ? 26.896 12.076 -24.002 1.00 34.03 194 SER A CA 1
ATOM 1558 C C . SER A 1 194 ? 28.411 11.833 -24.185 1.00 34.03 194 SER A C 1
ATOM 1560 O O . SER A 1 194 ? 28.857 11.593 -25.312 1.00 34.03 194 SER A O 1
ATOM 1562 N N . PRO A 1 195 ? 29.239 11.861 -23.117 1.00 39.72 195 PRO A N 1
ATOM 1563 C CA . PRO A 1 195 ? 30.705 11.759 -23.204 1.00 39.72 195 PRO A CA 1
ATOM 1564 C C . PRO A 1 195 ? 31.214 10.374 -23.648 1.00 39.72 195 PRO A C 1
ATOM 1566 O O . PRO A 1 195 ? 32.419 10.164 -23.780 1.00 39.72 195 PRO A O 1
ATOM 1569 N N . ALA A 1 196 ? 30.314 9.428 -23.923 1.00 40.44 196 ALA A N 1
ATOM 1570 C CA . ALA A 1 196 ? 30.645 8.099 -24.427 1.00 4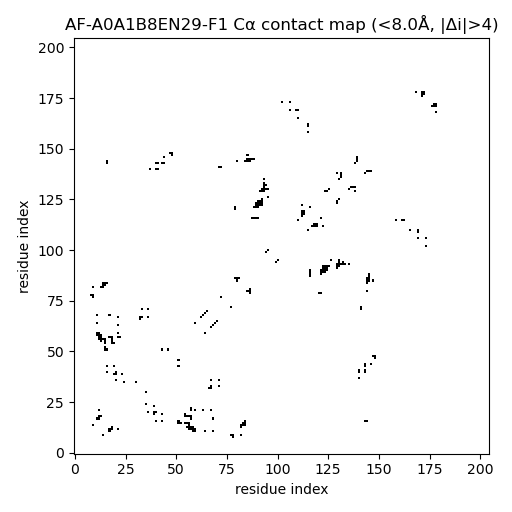0.44 196 ALA A CA 1
ATOM 1571 C C . ALA A 1 196 ? 31.119 8.084 -25.898 1.00 40.44 196 ALA A C 1
ATOM 1573 O O . ALA A 1 196 ? 31.652 7.073 -26.349 1.00 40.44 196 ALA A O 1
ATOM 1574 N N . ALA A 1 197 ? 30.987 9.190 -26.643 1.00 40.66 197 ALA A N 1
ATOM 1575 C CA . ALA A 1 197 ? 31.439 9.271 -28.036 1.00 40.66 197 ALA A CA 1
ATOM 1576 C C . ALA A 1 197 ? 32.942 9.591 -28.213 1.00 40.66 197 ALA A C 1
ATOM 1578 O O . ALA A 1 197 ? 33.461 9.445 -29.319 1.00 40.66 197 ALA A O 1
ATOM 1579 N N . GLU A 1 198 ? 33.675 9.984 -27.161 1.00 41.59 198 GLU A N 1
ATOM 1580 C CA . GLU A 1 198 ? 35.114 10.307 -27.277 1.00 41.59 198 GLU A CA 1
ATOM 1581 C C . GLU A 1 198 ? 36.062 9.123 -27.007 1.00 41.59 198 GLU A C 1
ATOM 1583 O O . GLU A 1 198 ? 37.280 9.268 -27.121 1.00 41.59 198 GLU A O 1
ATOM 1588 N N . ALA A 1 199 ? 35.547 7.928 -26.704 1.00 40.91 199 ALA A N 1
ATOM 1589 C CA . ALA A 1 199 ? 36.398 6.767 -26.429 1.00 40.91 199 ALA A CA 1
ATOM 1590 C C . ALA A 1 199 ? 36.765 5.925 -27.668 1.00 40.91 199 ALA A C 1
ATOM 1592 O O . ALA A 1 199 ? 37.623 5.052 -27.550 1.00 40.91 199 ALA A O 1
ATOM 1593 N N . ASP A 1 200 ? 36.193 6.195 -28.850 1.00 39.56 200 ASP A N 1
ATOM 1594 C CA . ASP A 1 200 ? 36.353 5.322 -30.031 1.00 39.56 200 ASP A CA 1
ATOM 1595 C C . ASP A 1 200 ? 36.966 6.014 -31.268 1.00 39.56 200 ASP A C 1
ATOM 1597 O O . ASP A 1 200 ? 36.699 5.657 -32.413 1.00 39.56 200 ASP A O 1
ATOM 1601 N N . GLN A 1 201 ? 37.834 7.014 -31.053 1.00 44.69 201 GLN A N 1
ATOM 1602 C CA . GLN A 1 201 ? 38.690 7.588 -32.113 1.00 44.69 201 GLN A CA 1
ATOM 1603 C C . GLN A 1 201 ? 40.195 7.589 -31.794 1.00 44.69 201 GLN A C 1
ATOM 1605 O O . GLN A 1 201 ? 40.959 8.328 -32.407 1.00 44.69 201 GLN A O 1
ATOM 1610 N N . THR A 1 202 ? 40.672 6.728 -30.887 1.00 42.88 202 THR A N 1
ATOM 1611 C CA . THR A 1 202 ? 42.127 6.554 -30.670 1.00 42.88 202 THR A CA 1
ATOM 1612 C C . THR A 1 202 ? 42.575 5.097 -30.790 1.00 42.88 202 THR A C 1
ATOM 1614 O O . THR A 1 202 ? 43.362 4.635 -29.981 1.00 42.88 202 THR A O 1
ATOM 1617 N N . ILE A 1 203 ? 42.122 4.359 -31.811 1.00 44.53 203 ILE A N 1
ATOM 1618 C CA . ILE A 1 203 ? 42.884 3.228 -32.383 1.00 44.53 203 ILE A CA 1
ATOM 1619 C C . ILE A 1 203 ? 42.629 3.170 -33.899 1.00 44.53 203 ILE A C 1
ATOM 1621 O O . ILE A 1 203 ? 41.895 2.321 -34.385 1.00 44.53 203 ILE A O 1
ATOM 1625 N N . MET A 1 204 ? 43.218 4.102 -34.650 1.00 36.38 204 MET A N 1
ATOM 1626 C CA . MET A 1 204 ? 43.865 3.881 -35.958 1.00 36.38 204 MET A CA 1
ATOM 1627 C C . MET A 1 204 ? 44.243 5.240 -36.562 1.00 36.38 204 MET A C 1
ATOM 1629 O O . MET A 1 204 ? 43.397 5.948 -37.104 1.00 36.38 204 MET A O 1
ATOM 1633 N N . GLY A 1 205 ? 45.532 5.577 -36.467 1.00 35.69 205 GLY A N 1
ATOM 1634 C CA . GLY A 1 205 ? 46.140 6.792 -37.011 1.00 35.69 205 GLY A CA 1
ATOM 1635 C C . GLY A 1 205 ? 47.445 7.117 -36.313 1.00 35.69 205 GLY A C 1
ATOM 1636 O O . GLY A 1 205 ? 47.406 7.980 -35.416 1.00 35.69 205 GLY A O 1
#

Radius of gyration: 22.05 Å; Cα contacts (8 Å, |Δi|>4): 171; chains: 1; bounding box: 66×42×60 Å